Protein AF-A0A953UXL9-F1 (afdb_monomer)

Sequence (206 aa):
MYSIGRRWDGIHRKLLAAAGRKEIFYVYDTFPRIAEMHVHDHQQHRDLFANLAKRSRYFIVAPGKMDSPEETQGQVEIGFRYYEGAAAGTVMIGQPPSCDAFTETFPWPDVVIPIRPDGADVMDVLASLDSEPERVSAISRRNTSEALLRHDWVYRWKDVFQVAGLEPSRGMVAREQQLKNVAELAREAAGDGFGREQLAPTEPVF

Mean predicted aligned error: 6.57 Å

Foldseek 3Di:
DEEEDDAQPLQVVVVVVCVVVVVDDYYYDPDNHPVPDDDPDPVVVVVVLLVVLLPEQEYEDDWPCPVPCVVCVPDTHHDCSLLSNLQSLHQYEEDQTPDPVSCVQPVDPSSYHYDDSNSPCVVVSVVVVVVPVVVSLQSSLVSNLSSLQRVPCLVVVCVVCVVVVHDRDPVSVVSNVVSNVVSVVSVVVPPDDPDPPDPDDDDDDD

Nearest PDB structures (foldseek):
  7vfm-assembly2_C  TM=4.932E-01  e=1.595E-01  Staphylococcus aureus subsp. aureus USA300
  2l6j-assembly1_A  TM=2.613E-01  e=9.536E+00  Saccharomyces cerevisiae

pLDDT: mean 90.15, std 15.94, range [32.94, 98.56]

Structure (mmCIF, N/CA/C/O backbone):
data_AF-A0A953UXL9-F1
#
_entry.id   AF-A0A953UXL9-F1
#
loop_
_atom_site.group_PDB
_atom_site.id
_atom_site.type_symbol
_atom_site.label_atom_id
_atom_site.label_alt_id
_atom_site.label_comp_id
_atom_site.label_asym_id
_atom_site.label_entity_id
_atom_site.label_seq_id
_atom_site.pdbx_PDB_ins_code
_atom_site.Cartn_x
_atom_site.Cartn_y
_atom_site.Cartn_z
_atom_site.occupancy
_atom_site.B_iso_or_equiv
_atom_site.auth_seq_id
_atom_site.auth_comp_id
_atom_site.auth_asym_id
_atom_site.auth_atom_id
_atom_site.pdbx_PDB_model_num
ATOM 1 N N . MET A 1 1 ? -0.463 -4.361 -12.658 1.00 95.00 1 MET A N 1
ATOM 2 C CA . MET A 1 1 ? 0.306 -3.499 -11.737 1.00 95.00 1 MET A CA 1
ATOM 3 C C . MET A 1 1 ? -0.310 -2.117 -11.745 1.00 95.00 1 MET A C 1
ATOM 5 O O . MET A 1 1 ? -0.677 -1.662 -12.824 1.00 95.00 1 MET A O 1
ATOM 9 N N . TYR A 1 2 ? -0.406 -1.467 -10.587 1.00 97.94 2 TYR A N 1
ATOM 10 C CA . TYR A 1 2 ? -0.982 -0.130 -10.469 1.00 97.94 2 TYR A CA 1
ATOM 11 C C . TYR A 1 2 ? -0.033 0.837 -9.757 1.00 97.94 2 TYR A C 1
ATOM 13 O O . TYR A 1 2 ? 0.620 0.473 -8.784 1.00 97.94 2 TYR A O 1
ATOM 21 N N . SER A 1 3 ? 0.077 2.058 -10.273 1.00 96.19 3 SER A N 1
ATOM 22 C CA . SER A 1 3 ? 0.897 3.132 -9.714 1.00 96.19 3 SER A CA 1
ATOM 23 C C . SER A 1 3 ? 0.143 4.442 -9.844 1.00 96.19 3 SER A C 1
ATOM 25 O O . SER A 1 3 ? -0.134 4.866 -10.957 1.00 96.19 3 SER A O 1
ATOM 27 N N . ILE A 1 4 ? -0.145 5.112 -8.738 1.00 93.38 4 ILE A N 1
ATOM 28 C CA . ILE A 1 4 ? -0.888 6.373 -8.758 1.00 93.38 4 ILE A CA 1
ATOM 29 C C . ILE A 1 4 ? -0.207 7.430 -7.901 1.00 93.38 4 ILE A C 1
ATOM 31 O O . ILE A 1 4 ? 0.268 7.122 -6.810 1.00 93.38 4 ILE A O 1
ATOM 35 N N . GLY A 1 5 ? -0.161 8.668 -8.384 1.00 89.38 5 GLY A N 1
ATOM 36 C CA . GLY A 1 5 ? 0.401 9.827 -7.705 1.00 89.38 5 GLY A CA 1
ATOM 37 C C . GLY A 1 5 ? 1.922 9.895 -7.766 1.00 89.38 5 GLY A C 1
ATOM 38 O O . GLY A 1 5 ? 2.580 9.207 -8.544 1.00 89.38 5 GLY A O 1
ATOM 39 N N . ARG A 1 6 ? 2.492 10.721 -6.882 1.00 88.44 6 ARG A N 1
ATOM 40 C CA . ARG A 1 6 ? 3.934 11.002 -6.781 1.00 88.44 6 ARG A CA 1
ATOM 41 C C . ARG A 1 6 ? 4.787 9.725 -6.697 1.00 88.44 6 ARG A C 1
ATOM 43 O O . ARG A 1 6 ? 4.602 8.935 -5.778 1.00 88.44 6 ARG A O 1
ATOM 50 N N . ARG A 1 7 ? 5.715 9.506 -7.622 1.00 90.75 7 ARG A N 1
ATOM 51 C CA . ARG A 1 7 ? 6.446 8.234 -7.795 1.00 90.75 7 ARG A CA 1
ATOM 52 C C . ARG A 1 7 ? 7.893 8.495 -8.193 1.00 90.75 7 ARG A C 1
ATOM 54 O O . ARG A 1 7 ? 8.215 9.599 -8.607 1.00 90.75 7 ARG A O 1
ATOM 61 N N . TRP A 1 8 ? 8.747 7.477 -8.122 1.00 94.31 8 TRP A N 1
ATOM 62 C CA . TRP A 1 8 ? 10.083 7.574 -8.709 1.00 94.31 8 TRP A CA 1
ATOM 63 C C . TRP A 1 8 ? 10.036 7.391 -10.226 1.00 94.31 8 TRP A C 1
ATOM 65 O O . TRP A 1 8 ? 9.569 6.366 -10.732 1.00 94.31 8 TRP A O 1
ATOM 75 N N . ASP A 1 9 ? 10.590 8.356 -10.956 1.00 94.31 9 ASP A N 1
ATOM 76 C CA . ASP A 1 9 ? 10.635 8.322 -12.421 1.00 94.31 9 ASP A CA 1
ATOM 77 C C . ASP A 1 9 ? 11.510 7.200 -12.985 1.00 94.31 9 ASP A C 1
ATOM 79 O O . ASP A 1 9 ? 11.275 6.745 -14.107 1.00 94.31 9 ASP A O 1
ATOM 83 N N . GLY A 1 10 ? 12.529 6.757 -12.241 1.00 95.81 10 GLY A N 1
ATOM 84 C CA . GLY A 1 10 ? 13.360 5.612 -12.625 1.00 95.81 10 GLY A CA 1
ATOM 85 C C . GLY A 1 10 ? 12.522 4.339 -12.738 1.00 95.81 10 GLY A C 1
ATOM 86 O O . GLY A 1 10 ? 12.437 3.737 -13.810 1.00 95.81 10 GLY A O 1
ATOM 87 N N . ILE A 1 11 ? 11.795 4.018 -11.664 1.00 97.44 11 ILE A N 1
ATOM 88 C CA . ILE A 1 11 ? 10.841 2.901 -11.609 1.00 97.44 11 ILE A CA 1
ATOM 89 C C . ILE A 1 11 ? 9.782 3.041 -12.712 1.00 97.44 11 ILE A C 1
ATOM 91 O O . ILE A 1 11 ? 9.583 2.118 -13.501 1.00 97.44 11 ILE A O 1
ATOM 95 N N . HIS A 1 12 ? 9.137 4.207 -12.821 1.00 97.12 12 HIS A N 1
ATOM 96 C CA . HIS A 1 12 ? 8.064 4.427 -13.793 1.00 97.12 12 HIS A CA 1
ATOM 97 C C . HIS A 1 12 ? 8.506 4.160 -15.241 1.00 97.12 12 HIS A C 1
ATOM 99 O O . HIS A 1 12 ? 7.819 3.450 -15.977 1.00 97.12 12 HIS A O 1
ATOM 105 N N . ARG A 1 13 ? 9.679 4.665 -15.649 1.00 97.81 13 ARG A N 1
ATOM 106 C CA . ARG A 1 13 ? 10.205 4.472 -17.011 1.00 97.81 13 ARG A CA 1
ATOM 107 C C . ARG A 1 13 ? 10.488 3.006 -17.334 1.00 97.81 13 ARG A C 1
ATOM 109 O O . ARG A 1 13 ? 10.234 2.571 -18.456 1.00 97.81 13 ARG A O 1
ATOM 116 N N . LYS A 1 14 ? 10.982 2.233 -16.365 1.00 98.12 14 LYS A N 1
ATOM 117 C CA . LYS A 1 14 ? 11.222 0.791 -16.538 1.00 98.12 14 LYS A CA 1
ATOM 118 C C . LYS A 1 14 ? 9.914 0.026 -16.730 1.00 98.12 14 LYS A C 1
ATOM 120 O O . LYS A 1 14 ? 9.820 -0.784 -17.651 1.00 98.12 14 LYS A O 1
ATOM 125 N N . LEU A 1 15 ? 8.896 0.353 -15.934 1.00 98.12 15 LEU A N 1
ATOM 126 C CA . LEU A 1 15 ? 7.561 -0.238 -16.044 1.00 98.12 15 LEU A CA 1
ATOM 127 C C . LEU A 1 15 ? 6.866 0.132 -17.362 1.00 98.12 15 LEU A C 1
ATOM 129 O O . LEU A 1 15 ? 6.279 -0.737 -18.001 1.00 98.12 15 LEU A O 1
ATOM 133 N N . LEU A 1 16 ? 6.990 1.382 -17.823 1.00 98.31 16 LEU A N 1
ATOM 134 C CA . LEU A 1 16 ? 6.508 1.792 -19.147 1.00 98.31 16 LEU A CA 1
ATOM 135 C C . LEU A 1 16 ? 7.176 0.994 -20.270 1.00 98.31 16 LEU A C 1
ATOM 137 O O . LEU A 1 16 ? 6.494 0.519 -21.175 1.00 98.31 16 LEU A O 1
ATOM 141 N N . ALA A 1 17 ? 8.498 0.821 -20.209 1.00 98.31 17 ALA A N 1
ATOM 142 C CA . ALA A 1 17 ? 9.225 0.059 -21.217 1.00 98.31 17 ALA A CA 1
ATOM 143 C C . ALA A 1 17 ? 8.786 -1.417 -21.241 1.00 98.31 17 ALA A C 1
ATOM 145 O O . ALA A 1 17 ? 8.580 -1.971 -22.320 1.00 98.31 17 ALA A O 1
ATOM 146 N N . ALA A 1 18 ? 8.599 -2.040 -20.072 1.00 98.19 18 ALA A N 1
ATOM 147 C CA . ALA A 1 18 ? 8.086 -3.408 -19.957 1.00 98.19 18 ALA A CA 1
ATOM 148 C C . ALA A 1 18 ? 6.646 -3.542 -20.481 1.00 98.19 18 ALA A C 1
ATOM 150 O O . ALA A 1 18 ? 6.333 -4.478 -21.218 1.00 98.19 18 ALA A O 1
ATOM 151 N N . ALA A 1 19 ? 5.779 -2.569 -20.186 1.00 98.19 19 ALA A N 1
ATOM 152 C CA . ALA A 1 19 ? 4.423 -2.522 -20.730 1.00 98.19 19 ALA A CA 1
ATOM 153 C C . ALA A 1 19 ? 4.419 -2.352 -22.260 1.00 98.19 19 ALA A C 1
ATOM 155 O O . ALA A 1 19 ? 3.662 -3.028 -22.953 1.00 98.19 19 ALA A O 1
ATOM 156 N N . GLY A 1 20 ? 5.316 -1.522 -22.808 1.00 98.00 20 GLY A N 1
ATOM 157 C CA . GLY A 1 20 ? 5.505 -1.362 -24.255 1.00 98.00 20 GLY A CA 1
ATOM 158 C C . GLY A 1 20 ? 5.972 -2.645 -24.952 1.00 98.00 20 GLY A C 1
ATOM 159 O O . GLY A 1 20 ? 5.574 -2.912 -26.085 1.00 98.00 20 GLY A O 1
ATOM 160 N N . ARG A 1 21 ? 6.746 -3.483 -24.251 1.00 98.06 21 ARG A N 1
ATOM 161 C CA . ARG A 1 21 ? 7.124 -4.839 -24.688 1.00 98.06 21 ARG A CA 1
ATOM 162 C C . ARG A 1 21 ? 6.056 -5.904 -24.406 1.00 98.06 21 ARG A C 1
ATOM 164 O O . ARG A 1 21 ? 6.258 -7.059 -24.760 1.00 98.06 21 ARG A O 1
ATOM 171 N N . LYS A 1 22 ? 4.911 -5.522 -23.826 1.00 96.88 22 LYS A N 1
ATOM 172 C CA . LYS A 1 22 ? 3.792 -6.405 -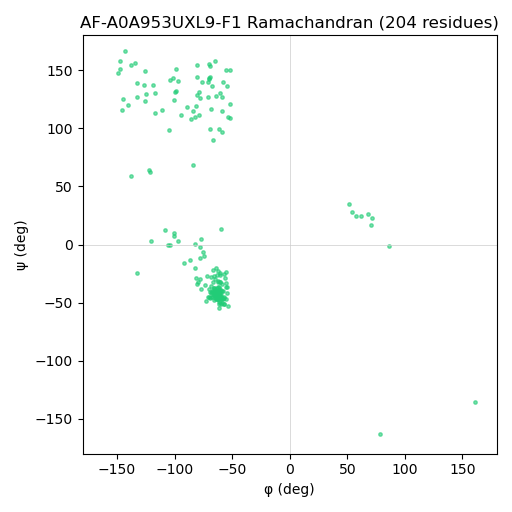23.443 1.00 96.88 22 LYS A CA 1
ATOM 173 C C . LYS A 1 22 ? 4.152 -7.469 -22.395 1.00 96.88 22 LYS A C 1
ATOM 175 O O . LYS A 1 22 ? 3.477 -8.487 -22.302 1.00 96.88 22 LYS A O 1
ATOM 180 N N . GLU A 1 23 ? 5.182 -7.223 -21.590 1.00 96.50 23 GLU A N 1
ATOM 181 C CA . GLU A 1 23 ? 5.600 -8.120 -20.499 1.00 96.50 23 GLU A CA 1
ATOM 182 C C . GLU A 1 23 ? 4.690 -7.978 -19.274 1.00 96.50 23 GLU A C 1
ATOM 184 O O . GLU A 1 23 ? 4.485 -8.929 -18.525 1.00 96.50 23 GLU A O 1
ATOM 189 N N . ILE A 1 24 ? 4.123 -6.784 -19.075 1.00 97.06 24 ILE A N 1
ATOM 190 C CA . ILE A 1 24 ? 3.234 -6.470 -17.957 1.00 97.06 24 ILE A CA 1
ATOM 191 C C . ILE A 1 24 ? 2.043 -5.629 -18.413 1.00 97.06 24 ILE A C 1
ATOM 193 O O . ILE A 1 24 ? 2.130 -4.845 -19.358 1.00 97.06 24 ILE A O 1
ATOM 197 N N . PHE A 1 25 ? 0.944 -5.723 -17.666 1.00 97.25 25 PHE A N 1
ATOM 198 C CA . PHE A 1 25 ? -0.142 -4.750 -17.727 1.00 97.25 25 PHE A CA 1
ATOM 199 C C . PHE A 1 25 ? 0.052 -3.693 -16.633 1.00 97.25 25 PHE A C 1
ATOM 201 O O . PHE A 1 25 ? -0.044 -3.995 -15.433 1.00 97.25 25 PHE A O 1
ATOM 208 N N . TYR A 1 26 ? 0.354 -2.462 -17.047 1.00 97.88 26 TYR A N 1
ATOM 209 C CA . TYR A 1 26 ? 0.695 -1.354 -16.159 1.00 97.88 26 TYR A CA 1
ATOM 210 C C . TYR A 1 26 ? -0.333 -0.227 -16.264 1.00 97.88 26 TYR A C 1
ATOM 212 O O . TYR A 1 26 ? -0.444 0.432 -17.294 1.00 97.88 26 TYR A O 1
ATOM 220 N N . VAL A 1 27 ? -1.075 -0.012 -15.179 1.00 97.62 27 VAL A N 1
ATOM 221 C CA . VAL A 1 27 ? -2.023 1.095 -15.035 1.00 97.62 27 VAL A CA 1
ATOM 222 C C . VAL A 1 27 ? -1.351 2.189 -14.218 1.00 97.62 27 VAL A C 1
ATOM 224 O O . VAL A 1 27 ? -0.781 1.917 -13.157 1.00 97.62 27 VAL A O 1
ATOM 227 N N . TYR A 1 28 ? -1.421 3.424 -14.700 1.00 96.06 28 TYR A N 1
ATOM 228 C CA . TYR A 1 28 ? -0.856 4.571 -14.008 1.00 96.06 28 TYR A CA 1
ATOM 229 C C . TYR A 1 28 ? -1.665 5.838 -14.246 1.00 96.06 28 TYR A C 1
ATOM 231 O O . TYR A 1 28 ? -2.402 5.942 -15.225 1.00 96.06 28 TYR A O 1
ATOM 239 N N . ASP A 1 29 ? -1.532 6.801 -13.341 1.00 91.62 29 ASP A N 1
ATOM 240 C CA . ASP A 1 29 ? -2.089 8.131 -13.537 1.00 91.62 29 ASP A CA 1
ATOM 241 C C . ASP A 1 29 ? -1.192 8.989 -14.441 1.00 91.62 29 ASP A C 1
ATOM 243 O O . ASP A 1 29 ? 0.044 8.924 -14.400 1.00 91.62 29 ASP A O 1
ATOM 247 N N . THR A 1 30 ? -1.839 9.813 -15.260 1.00 90.00 30 THR A N 1
ATOM 248 C CA . THR A 1 30 ? -1.207 10.704 -16.243 1.00 90.00 30 THR A CA 1
ATOM 249 C C . THR A 1 30 ? -1.281 12.173 -15.831 1.00 90.00 30 THR A C 1
ATOM 251 O O . THR A 1 30 ? -1.043 13.053 -16.654 1.00 90.00 30 THR A O 1
ATOM 254 N N . PHE A 1 31 ? -1.649 12.453 -14.580 1.00 83.31 31 PHE A N 1
ATOM 255 C CA . PHE A 1 31 ? -1.841 13.812 -14.088 1.00 83.31 31 PHE A CA 1
ATOM 256 C C . PHE A 1 31 ? -0.595 14.256 -13.317 1.00 83.31 31 PHE A C 1
ATOM 258 O O . PHE A 1 31 ? -0.116 13.515 -12.461 1.00 83.31 31 PHE A O 1
ATOM 265 N N . PRO A 1 32 ? -0.057 15.458 -13.581 1.00 68.88 32 PRO A N 1
ATOM 266 C CA . PRO A 1 32 ? 1.167 15.918 -12.930 1.00 68.88 32 PRO A CA 1
ATOM 267 C C . PRO A 1 32 ? 0.966 16.189 -11.432 1.00 68.88 32 PRO A C 1
ATOM 269 O O . PRO A 1 32 ? 1.911 16.083 -10.652 1.00 68.88 32 PRO A O 1
ATOM 272 N N . ARG A 1 33 ? -0.259 16.542 -11.015 1.00 70.56 33 ARG A N 1
ATOM 273 C CA . ARG A 1 33 ? -0.617 16.844 -9.624 1.00 70.56 33 ARG A CA 1
ATOM 274 C C . ARG A 1 33 ? -2.039 16.384 -9.328 1.00 70.56 33 ARG A C 1
ATOM 276 O O . ARG A 1 33 ? -2.995 16.943 -9.852 1.00 70.56 33 ARG A O 1
ATOM 283 N N . ILE A 1 34 ? -2.183 15.410 -8.427 1.00 71.12 34 ILE A N 1
ATOM 284 C CA . ILE A 1 34 ? -3.503 14.924 -7.981 1.00 71.12 34 ILE A CA 1
ATOM 285 C C . ILE A 1 34 ? -4.338 16.054 -7.355 1.00 71.12 34 ILE A C 1
ATOM 287 O O . ILE A 1 34 ? -5.549 16.084 -7.531 1.00 71.12 34 ILE A O 1
ATOM 291 N N . ALA A 1 35 ? -3.701 17.009 -6.667 1.00 68.31 35 ALA A N 1
ATOM 292 C CA . ALA A 1 35 ? -4.392 18.120 -6.004 1.00 68.31 35 ALA A CA 1
ATOM 293 C C . ALA A 1 35 ? -5.133 19.066 -6.969 1.00 68.31 35 ALA A C 1
ATOM 295 O O . ALA A 1 35 ? -6.032 19.783 -6.545 1.00 68.31 35 ALA A O 1
ATOM 296 N N . GLU A 1 36 ? -4.770 19.064 -8.253 1.00 73.62 36 GLU A N 1
ATOM 297 C CA . GLU A 1 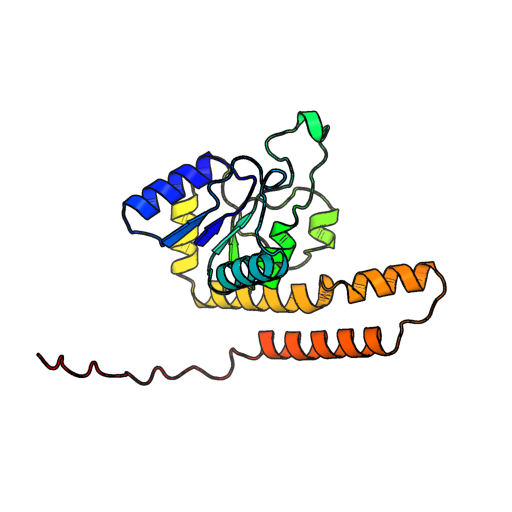36 ? -5.372 19.913 -9.289 1.00 73.62 36 GLU A CA 1
ATOM 298 C C . GLU A 1 36 ? -6.401 19.132 -10.134 1.00 73.62 36 GLU A C 1
ATOM 300 O O . GLU A 1 36 ? -6.914 19.626 -11.138 1.00 73.62 36 GLU A O 1
ATOM 305 N N . ME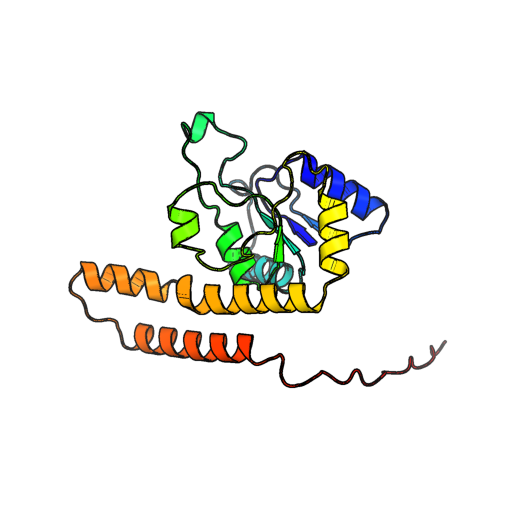T A 1 37 ? -6.713 17.892 -9.740 1.00 78.31 37 MET A N 1
ATOM 306 C CA . MET A 1 37 ? -7.641 17.031 -10.458 1.00 78.31 37 MET A CA 1
ATOM 307 C C . MET A 1 37 ? -9.091 17.363 -10.101 1.00 78.31 37 MET A C 1
ATOM 309 O O . MET A 1 37 ? -9.534 17.183 -8.967 1.00 78.31 37 MET A O 1
ATOM 313 N N . HIS A 1 38 ? -9.863 17.763 -11.107 1.00 84.44 38 HIS A N 1
ATOM 314 C CA . HIS A 1 38 ? -11.314 17.842 -10.999 1.00 84.44 38 HIS A CA 1
ATOM 315 C C . HIS A 1 38 ? -11.934 16.507 -11.411 1.00 84.44 38 HIS A C 1
ATOM 317 O O . HIS A 1 38 ? -11.784 16.062 -12.548 1.00 84.44 38 HIS A O 1
ATOM 323 N N . VAL A 1 39 ? -12.636 15.865 -10.478 1.00 89.44 39 VAL A N 1
ATOM 324 C CA . VAL A 1 39 ? -13.423 14.655 -10.742 1.00 89.44 39 VAL A CA 1
ATOM 325 C C . VAL A 1 39 ? -14.898 15.024 -10.864 1.00 89.44 39 VAL A C 1
ATOM 327 O O . VAL A 1 39 ? -15.376 15.898 -10.146 1.00 89.44 39 VAL A O 1
ATOM 330 N N . HIS A 1 40 ? -15.623 14.361 -11.767 1.00 92.06 40 HIS A N 1
ATOM 331 C CA . HIS A 1 40 ? -17.060 14.602 -11.946 1.00 92.06 40 HIS A CA 1
ATOM 332 C C . HIS A 1 40 ? -17.863 14.256 -10.690 1.00 92.06 40 HIS A C 1
ATOM 334 O O . HIS A 1 40 ? -18.749 15.004 -10.291 1.00 92.06 40 HIS A O 1
ATOM 340 N N . ASP A 1 41 ? -17.530 13.123 -10.072 1.00 95.31 41 ASP A N 1
ATOM 341 C CA . ASP A 1 41 ? -18.167 12.619 -8.865 1.00 95.31 41 ASP A CA 1
ATOM 342 C C . ASP A 1 41 ? -17.111 11.920 -7.998 1.00 95.31 41 ASP A C 1
ATOM 344 O O . ASP A 1 41 ? -16.388 11.024 -8.447 1.00 95.31 41 ASP A O 1
ATOM 348 N N . HIS A 1 42 ? -16.996 12.352 -6.742 1.00 93.44 42 HIS A N 1
ATOM 349 C CA . HIS A 1 42 ? -15.970 11.849 -5.833 1.00 93.44 42 HIS A CA 1
ATOM 350 C C . HIS A 1 42 ? -16.235 10.408 -5.367 1.00 93.44 42 HIS A C 1
ATOM 352 O O . HIS A 1 42 ? -15.295 9.692 -5.023 1.00 93.44 42 HIS A O 1
ATOM 358 N N . GLN A 1 43 ? -17.492 9.962 -5.333 1.00 96.00 43 GLN A N 1
ATOM 359 C CA . GLN A 1 43 ? -17.845 8.597 -4.952 1.00 96.00 43 GLN A CA 1
ATOM 360 C C . GLN A 1 43 ? -17.454 7.636 -6.069 1.00 96.00 43 GLN A C 1
ATOM 362 O O . GLN A 1 43 ? -16.712 6.690 -5.814 1.00 96.00 43 GLN A O 1
ATOM 367 N N . GLN A 1 44 ? -17.826 7.961 -7.310 1.00 96.88 44 GLN A N 1
ATOM 368 C CA . GLN A 1 44 ? -17.447 7.172 -8.485 1.00 96.88 44 GLN A CA 1
ATOM 369 C C . GLN A 1 44 ? -15.928 7.097 -8.653 1.00 96.88 44 GLN A C 1
ATOM 371 O O . GLN A 1 44 ? -15.389 6.043 -8.988 1.00 96.88 44 GLN A O 1
ATOM 376 N N . HIS A 1 45 ? -15.213 8.192 -8.376 1.00 93.56 45 HIS A N 1
ATOM 377 C CA . HIS A 1 45 ? -13.752 8.185 -8.401 1.00 93.56 45 HIS A CA 1
ATOM 378 C C . HIS A 1 45 ? -13.155 7.225 -7.360 1.00 93.56 45 HIS A C 1
ATOM 380 O O . HIS A 1 45 ? -12.262 6.442 -7.689 1.00 93.56 45 HIS A O 1
ATOM 386 N N . ARG A 1 46 ? -13.671 7.235 -6.122 1.00 93.75 46 ARG A N 1
ATOM 387 C CA . ARG A 1 46 ? -13.242 6.285 -5.080 1.00 93.75 46 ARG A CA 1
ATOM 388 C C . ARG A 1 46 ? -13.539 4.841 -5.473 1.00 93.75 46 ARG A C 1
ATOM 390 O O . ARG A 1 46 ? -12.688 3.979 -5.266 1.00 93.75 46 ARG A O 1
ATOM 397 N N . ASP A 1 47 ? -14.697 4.581 -6.074 1.00 96.75 47 ASP A N 1
ATOM 398 C CA . ASP A 1 47 ? -15.065 3.242 -6.537 1.00 96.75 47 ASP A CA 1
ATOM 399 C C . ASP A 1 47 ? -14.154 2.769 -7.672 1.00 96.75 47 ASP A C 1
ATOM 401 O O . ASP A 1 47 ? -13.686 1.629 -7.654 1.00 96.75 47 ASP A O 1
ATOM 405 N N . LEU A 1 48 ? -13.845 3.637 -8.639 1.00 95.38 48 LEU A N 1
ATOM 406 C CA . LEU A 1 48 ? -12.888 3.348 -9.707 1.00 95.38 48 LEU A CA 1
ATOM 407 C C . LEU A 1 48 ? -11.510 3.005 -9.133 1.00 95.38 48 LEU A C 1
ATOM 409 O O . LEU A 1 48 ? -10.944 1.963 -9.470 1.00 95.38 48 LEU A O 1
ATOM 413 N N . PHE A 1 49 ? -10.994 3.850 -8.239 1.00 95.06 49 PHE A N 1
ATOM 414 C CA . PHE A 1 49 ? -9.710 3.632 -7.583 1.00 95.06 49 PHE A CA 1
ATOM 415 C C . PHE A 1 49 ? -9.684 2.289 -6.846 1.00 95.06 49 PHE A C 1
ATOM 417 O O . PHE A 1 49 ? -8.799 1.463 -7.079 1.00 95.06 49 PHE A O 1
ATOM 424 N N . ALA A 1 50 ? -10.688 2.029 -6.003 1.00 96.75 50 ALA A N 1
ATOM 425 C CA . ALA A 1 50 ? -10.782 0.790 -5.240 1.00 96.75 50 ALA A CA 1
ATOM 426 C C . ALA A 1 50 ? -10.880 -0.434 -6.162 1.00 96.75 50 ALA A C 1
ATOM 428 O O . ALA A 1 50 ? -10.267 -1.466 -5.889 1.00 96.75 50 ALA A O 1
ATOM 429 N N . ASN A 1 51 ? -11.617 -0.328 -7.270 1.00 97.31 51 ASN A N 1
ATOM 430 C CA . ASN A 1 51 ? -11.759 -1.407 -8.241 1.00 97.31 51 ASN A CA 1
ATOM 431 C C . ASN A 1 51 ? -10.454 -1.731 -8.972 1.00 97.31 51 ASN A C 1
ATOM 433 O O . ASN A 1 51 ? -10.185 -2.915 -9.193 1.00 97.31 51 ASN A O 1
ATOM 437 N N . LEU A 1 52 ? -9.661 -0.716 -9.330 1.00 97.25 52 LEU A N 1
ATOM 438 C CA . LEU A 1 52 ? -8.342 -0.890 -9.943 1.00 97.25 52 LEU A CA 1
ATOM 439 C C . LEU A 1 52 ? -7.338 -1.474 -8.948 1.00 97.25 52 LEU A C 1
ATOM 441 O O . LEU A 1 52 ? -6.638 -2.435 -9.276 1.00 97.25 52 LEU A O 1
ATOM 445 N N . ALA A 1 53 ? -7.300 -0.943 -7.723 1.00 97.38 53 ALA A N 1
ATOM 446 C CA . ALA A 1 53 ? -6.399 -1.411 -6.677 1.00 97.38 53 ALA A CA 1
ATOM 447 C C . ALA A 1 53 ? -6.670 -2.882 -6.317 1.00 97.38 53 ALA A C 1
ATOM 449 O O . ALA A 1 53 ? -5.760 -3.701 -6.405 1.00 97.38 53 ALA A O 1
ATOM 450 N N . LYS A 1 54 ? -7.928 -3.257 -6.037 1.00 96.81 54 LYS A N 1
ATOM 451 C CA . LYS A 1 54 ? -8.318 -4.642 -5.686 1.00 96.81 54 LYS A CA 1
ATOM 452 C C . LYS A 1 54 ? -8.062 -5.667 -6.796 1.00 96.81 54 LYS A C 1
ATOM 454 O O . LYS A 1 54 ? -7.976 -6.858 -6.524 1.00 96.81 54 LYS A O 1
ATOM 459 N N . ARG A 1 55 ? -7.978 -5.228 -8.056 1.00 96.75 55 ARG A N 1
ATOM 460 C CA . ARG A 1 55 ? -7.682 -6.090 -9.219 1.00 96.75 55 ARG A CA 1
ATOM 461 C C . ARG A 1 55 ? -6.209 -6.067 -9.616 1.00 96.75 55 ARG A C 1
ATOM 463 O O . ARG A 1 55 ? -5.822 -6.693 -10.601 1.00 96.75 55 ARG A O 1
ATOM 470 N N . SER A 1 56 ? -5.378 -5.355 -8.863 1.00 97.56 56 SER A N 1
ATOM 471 C CA . SER A 1 56 ? -3.948 -5.260 -9.112 1.00 97.56 56 SER A CA 1
ATOM 472 C C . SER A 1 56 ? -3.186 -6.188 -8.181 1.00 97.56 56 SER A C 1
ATOM 474 O O . SER A 1 56 ? -3.277 -6.072 -6.970 1.00 97.56 56 SER A O 1
ATOM 476 N N . ARG A 1 57 ? -2.367 -7.081 -8.747 1.00 97.81 57 ARG A N 1
ATOM 477 C CA . ARG A 1 57 ? -1.457 -7.927 -7.954 1.00 97.81 57 ARG A CA 1
ATOM 478 C C . ARG A 1 57 ? -0.409 -7.093 -7.208 1.00 97.81 57 ARG A C 1
ATOM 480 O O . ARG A 1 57 ? -0.148 -7.326 -6.034 1.00 97.81 57 ARG A O 1
ATOM 487 N N . TYR A 1 58 ? 0.159 -6.116 -7.912 1.00 98.50 58 TYR A N 1
ATOM 488 C CA . TYR A 1 58 ? 1.235 -5.252 -7.432 1.00 98.50 58 TYR A CA 1
ATOM 489 C C . TYR A 1 58 ? 0.801 -3.790 -7.418 1.00 98.50 58 TYR A C 1
ATOM 491 O O . TYR A 1 58 ? 0.213 -3.323 -8.405 1.00 98.50 58 TYR A O 1
ATOM 499 N N . PHE A 1 59 ? 1.146 -3.079 -6.344 1.00 98.38 59 PHE A N 1
ATOM 500 C CA . PHE A 1 59 ? 0.868 -1.654 -6.157 1.00 98.38 59 PHE A CA 1
ATOM 501 C C . PHE A 1 59 ? 2.162 -0.900 -5.841 1.00 98.38 59 PHE A C 1
ATOM 503 O O . PHE A 1 59 ? 2.873 -1.246 -4.899 1.00 98.38 59 PHE A O 1
ATOM 510 N N . ILE A 1 60 ? 2.488 0.118 -6.637 1.00 97.81 60 ILE A N 1
ATOM 511 C CA . ILE A 1 60 ? 3.723 0.885 -6.462 1.00 97.81 60 ILE A CA 1
ATOM 512 C C . ILE A 1 60 ? 3.552 1.915 -5.348 1.00 97.81 60 ILE A C 1
ATOM 514 O O . ILE A 1 60 ? 2.620 2.722 -5.373 1.00 97.81 60 ILE A O 1
ATOM 518 N N . VAL A 1 61 ? 4.486 1.915 -4.398 1.00 97.19 61 VAL A N 1
ATOM 519 C CA . VAL A 1 61 ? 4.509 2.845 -3.264 1.00 97.19 61 VAL A CA 1
ATOM 520 C C . VAL A 1 61 ? 5.838 3.592 -3.171 1.00 97.19 61 VAL A C 1
ATOM 522 O O . VAL A 1 61 ? 6.894 3.096 -3.554 1.00 97.19 61 VAL A O 1
ATOM 525 N N . ALA A 1 62 ? 5.788 4.815 -2.658 1.00 94.94 62 ALA A N 1
ATOM 526 C CA . ALA A 1 62 ? 6.961 5.625 -2.352 1.00 94.94 62 ALA A CA 1
ATOM 527 C C . ALA A 1 62 ? 6.634 6.541 -1.161 1.00 94.94 62 ALA A C 1
ATOM 529 O O . ALA A 1 62 ? 5.463 6.956 -1.054 1.00 94.94 62 ALA A O 1
ATOM 530 N N . PRO A 1 63 ? 7.622 6.863 -0.297 1.00 93.12 63 PRO A N 1
ATOM 531 C CA . PRO A 1 63 ? 7.411 7.738 0.845 1.00 93.12 63 PRO A CA 1
ATOM 532 C C . PRO A 1 63 ? 6.824 9.079 0.409 1.00 93.12 63 PRO A C 1
ATOM 534 O O . PRO A 1 63 ? 7.032 9.541 -0.718 1.00 93.12 63 PRO A O 1
ATOM 537 N N . GLY A 1 64 ? 6.041 9.699 1.285 1.00 86.94 64 GLY A N 1
ATOM 538 C CA . GLY A 1 64 ? 5.459 11.004 1.006 1.00 86.94 64 GLY A CA 1
ATOM 539 C C . GLY A 1 64 ? 6.561 12.034 0.771 1.00 86.94 64 GLY A C 1
ATOM 540 O O . GLY A 1 64 ? 7.494 12.121 1.561 1.00 86.94 64 GLY A O 1
ATOM 541 N N . LYS A 1 65 ? 6.449 12.801 -0.322 1.00 85.38 65 LYS A N 1
ATOM 542 C CA . LYS A 1 65 ? 7.386 13.889 -0.669 1.00 85.38 65 LYS A CA 1
ATOM 543 C C . LYS A 1 65 ? 8.869 13.466 -0.713 1.00 85.38 65 LYS A C 1
ATOM 545 O O . LYS A 1 65 ? 9.754 14.286 -0.504 1.00 85.38 65 LYS A O 1
ATOM 550 N N . MET A 1 66 ? 9.144 12.199 -1.020 1.00 87.81 66 MET A N 1
ATOM 551 C CA . MET A 1 66 ? 10.497 11.644 -1.161 1.00 87.81 66 MET A CA 1
ATOM 552 C C . MET A 1 66 ? 11.387 12.380 -2.181 1.00 87.81 66 MET A C 1
ATOM 554 O O . MET A 1 66 ? 12.608 12.305 -2.100 1.00 87.81 66 MET A O 1
ATOM 558 N N . ASP A 1 67 ? 10.772 13.070 -3.140 1.00 85.00 67 ASP A N 1
ATOM 559 C CA . ASP A 1 67 ? 11.390 13.867 -4.201 1.00 85.00 67 ASP A CA 1
ATOM 560 C C . ASP A 1 67 ? 11.381 15.379 -3.899 1.00 85.00 67 ASP A C 1
ATOM 562 O O . ASP A 1 67 ? 11.655 16.184 -4.784 1.00 85.00 67 ASP A O 1
ATOM 566 N N . SER A 1 68 ? 11.018 15.786 -2.678 1.00 85.88 68 SER A N 1
ATOM 567 C CA . SER A 1 68 ? 10.932 17.193 -2.254 1.00 85.88 68 SER A CA 1
ATOM 568 C C . SER A 1 68 ? 11.513 17.391 -0.841 1.00 85.88 68 SER A C 1
ATOM 570 O O . SER A 1 68 ? 10.790 17.819 0.065 1.00 85.88 68 SER A O 1
ATOM 572 N N . PRO A 1 69 ? 12.801 17.055 -0.608 1.00 84.56 69 PRO A N 1
ATOM 573 C CA . PRO A 1 69 ? 13.427 17.131 0.718 1.00 84.56 69 PRO A CA 1
ATOM 574 C C . PRO A 1 69 ? 13.430 18.547 1.318 1.00 84.56 69 PRO A C 1
ATOM 576 O O . PRO A 1 69 ? 13.448 18.706 2.539 1.00 84.56 69 PRO A O 1
ATOM 579 N N . GLU A 1 70 ? 13.360 19.582 0.482 1.00 88.44 70 GLU A N 1
ATOM 580 C CA . GLU A 1 70 ? 13.266 20.985 0.889 1.00 88.44 70 GLU A CA 1
ATOM 581 C C . GLU A 1 70 ? 11.934 21.287 1.591 1.00 88.44 70 GLU A C 1
ATOM 583 O O . GLU A 1 70 ? 11.886 22.120 2.494 1.00 88.44 70 GLU A O 1
ATOM 588 N N . GLU A 1 71 ? 10.857 20.593 1.207 1.00 85.69 71 GLU A N 1
ATOM 589 C CA . GLU A 1 71 ? 9.541 20.735 1.837 1.00 85.69 71 GLU A CA 1
ATOM 590 C C . GLU A 1 71 ? 9.418 19.932 3.132 1.00 85.69 71 GLU A C 1
ATOM 592 O O . GLU A 1 71 ? 8.624 20.298 3.997 1.00 85.69 71 GLU A O 1
ATOM 597 N N . THR A 1 72 ? 10.143 18.816 3.253 1.00 85.31 72 THR A N 1
ATOM 598 C CA . THR A 1 72 ? 10.045 17.937 4.426 1.00 85.31 72 THR A CA 1
ATOM 599 C C . THR A 1 72 ? 11.056 18.274 5.509 1.00 85.31 72 THR A C 1
ATOM 601 O O . THR A 1 72 ? 10.917 17.798 6.631 1.00 85.31 72 THR A O 1
ATOM 604 N N . GLN A 1 73 ? 12.090 19.062 5.195 1.00 86.00 73 GLN A N 1
ATOM 605 C CA . GLN A 1 73 ? 13.195 19.359 6.113 1.00 86.00 73 GLN A CA 1
ATOM 606 C C . GLN A 1 73 ? 13.812 18.083 6.721 1.00 86.00 73 GLN A C 1
ATOM 608 O O . GLN A 1 73 ? 14.222 18.059 7.879 1.00 86.00 73 GLN A O 1
ATOM 613 N N . GLY A 1 74 ? 13.855 17.001 5.935 1.00 82.06 74 GLY A N 1
ATOM 614 C CA . GLY A 1 74 ? 14.364 15.695 6.363 1.00 82.06 74 GLY A CA 1
ATOM 615 C C . GLY A 1 74 ? 13.342 14.791 7.061 1.00 82.06 74 GLY A C 1
ATOM 616 O O . GLY A 1 74 ? 13.681 13.655 7.386 1.00 82.06 74 GLY A O 1
ATOM 617 N N . GLN A 1 75 ? 12.097 15.238 7.257 1.00 85.94 75 GLN A N 1
ATOM 618 C CA . GLN A 1 75 ? 11.017 14.372 7.731 1.00 85.94 75 GLN A CA 1
ATOM 619 C C . GLN A 1 75 ? 10.613 13.360 6.652 1.00 85.94 75 GLN A C 1
ATOM 621 O O . GLN A 1 75 ? 10.594 13.659 5.454 1.00 85.94 75 GLN A O 1
ATOM 626 N N . VAL A 1 76 ? 10.294 12.141 7.086 1.00 88.00 76 VAL A N 1
ATOM 627 C CA . VAL A 1 76 ? 9.836 11.059 6.212 1.00 88.00 76 VAL A CA 1
ATOM 628 C C . VAL A 1 76 ? 8.371 10.782 6.505 1.00 88.00 76 VAL A C 1
ATOM 630 O O . VAL A 1 76 ? 8.018 10.315 7.586 1.00 88.00 76 VAL A O 1
ATOM 633 N N . GLU A 1 77 ? 7.530 11.032 5.507 1.00 87.25 77 GLU A N 1
ATOM 634 C CA . GLU A 1 77 ? 6.082 10.922 5.634 1.00 87.25 77 GLU A CA 1
ATOM 635 C C . GLU A 1 77 ? 5.550 9.583 5.117 1.00 87.25 77 GLU A C 1
ATOM 637 O O . GLU A 1 77 ? 5.956 9.078 4.061 1.00 87.25 77 GLU A O 1
ATOM 642 N N . ILE A 1 78 ? 4.564 9.030 5.823 1.00 93.19 78 ILE A N 1
ATOM 643 C CA . ILE A 1 78 ? 3.838 7.838 5.381 1.00 93.19 78 ILE A CA 1
ATOM 644 C C . ILE A 1 78 ? 2.704 8.284 4.454 1.00 93.19 78 ILE A C 1
ATOM 646 O O . ILE A 1 78 ? 1.706 8.853 4.887 1.00 93.19 78 ILE A O 1
ATOM 650 N N . GLY A 1 79 ? 2.841 8.015 3.156 1.00 90.75 79 GLY A N 1
ATOM 651 C CA . GLY A 1 79 ? 1.802 8.345 2.179 1.00 90.75 79 GLY A CA 1
ATOM 652 C C . GLY A 1 79 ? 0.532 7.494 2.327 1.00 90.75 79 GLY A C 1
ATOM 653 O O . GLY A 1 79 ? 0.584 6.331 2.723 1.00 90.75 79 GLY A O 1
ATOM 654 N N . PHE A 1 80 ? -0.619 8.025 1.904 1.00 92.25 80 PHE A N 1
ATOM 655 C CA . PHE A 1 80 ? -1.903 7.301 1.950 1.00 92.25 80 PHE A CA 1
ATOM 656 C C . PHE A 1 80 ? -1.882 5.959 1.200 1.00 92.25 80 PHE A C 1
ATOM 658 O O . PHE A 1 80 ? -2.528 4.997 1.608 1.00 92.25 80 PHE A O 1
ATOM 665 N N . ARG A 1 81 ? -1.041 5.859 0.169 1.00 94.50 81 ARG A N 1
ATOM 666 C CA . ARG A 1 81 ? -0.891 4.674 -0.683 1.00 94.50 81 ARG A CA 1
ATOM 667 C C . ARG A 1 81 ? -0.447 3.408 0.038 1.00 94.50 81 ARG A C 1
ATOM 669 O O . ARG A 1 81 ? -0.775 2.327 -0.435 1.00 94.50 81 ARG A O 1
ATOM 676 N N . TYR A 1 82 ? 0.265 3.517 1.161 1.00 97.50 82 TYR A N 1
ATOM 677 C CA . TYR A 1 82 ? 0.607 2.336 1.963 1.00 97.50 82 TYR A CA 1
ATOM 678 C C . TYR A 1 82 ? -0.647 1.724 2.599 1.00 97.50 82 TYR A C 1
ATOM 680 O O . TYR A 1 82 ? -0.835 0.511 2.581 1.00 97.50 82 TYR A O 1
ATOM 688 N N . TYR A 1 83 ? -1.554 2.569 3.090 1.00 97.44 83 TYR A N 1
ATOM 689 C CA . TYR A 1 83 ? -2.833 2.132 3.644 1.00 97.44 83 TYR A CA 1
ATOM 690 C C . TYR A 1 83 ? -3.760 1.599 2.548 1.00 97.44 83 TYR A C 1
ATOM 692 O O . TYR A 1 83 ? -4.353 0.535 2.700 1.00 97.44 83 TYR A O 1
ATOM 700 N N . GLU A 1 84 ? -3.858 2.314 1.425 1.00 97.19 84 GLU A N 1
ATOM 701 C CA . GLU A 1 84 ? -4.713 1.942 0.292 1.00 97.19 84 GLU A CA 1
ATOM 702 C C . GLU A 1 84 ? -4.265 0.631 -0.364 1.00 97.19 84 GLU A C 1
ATOM 704 O O . GLU A 1 84 ? -5.089 -0.253 -0.604 1.00 97.19 84 GLU A O 1
ATOM 709 N N . GLY A 1 85 ? -2.960 0.480 -0.618 1.00 97.62 85 GLY A N 1
ATOM 710 C CA . GLY A 1 85 ? -2.380 -0.729 -1.196 1.00 97.62 85 GLY A CA 1
ATOM 711 C C . GLY A 1 85 ? -2.555 -1.944 -0.286 1.00 97.62 85 GLY A C 1
ATOM 712 O O . GLY A 1 85 ? -2.940 -3.015 -0.769 1.00 97.62 85 GLY A O 1
ATOM 713 N N . ALA A 1 86 ? -2.355 -1.771 1.027 1.00 97.88 86 ALA A N 1
ATOM 714 C CA . ALA A 1 86 ? -2.578 -2.831 2.005 1.00 97.88 86 ALA A CA 1
ATOM 715 C C . ALA A 1 86 ? -4.064 -3.223 2.098 1.00 97.88 86 ALA A C 1
ATOM 717 O O . ALA A 1 86 ? -4.402 -4.402 1.990 1.00 97.88 86 ALA A O 1
ATOM 718 N N . ALA A 1 87 ? -4.967 -2.242 2.203 1.00 97.56 87 ALA A N 1
ATOM 719 C CA . ALA A 1 87 ? -6.411 -2.476 2.276 1.00 97.56 87 ALA A CA 1
ATOM 720 C C . ALA A 1 87 ? -6.973 -3.149 1.013 1.00 97.56 87 ALA A C 1
ATOM 722 O O . ALA A 1 87 ? -7.910 -3.943 1.092 1.00 97.56 87 ALA A O 1
ATOM 723 N N . ALA A 1 88 ? -6.389 -2.866 -0.154 1.00 97.62 88 ALA A N 1
ATOM 724 C CA . ALA A 1 88 ? -6.736 -3.525 -1.408 1.00 97.62 88 ALA A CA 1
ATOM 725 C C . ALA A 1 88 ? -6.179 -4.957 -1.533 1.00 97.62 88 ALA A C 1
ATOM 727 O O . ALA A 1 88 ? -6.514 -5.640 -2.499 1.00 97.62 88 ALA A O 1
ATOM 728 N N . GLY A 1 89 ? -5.354 -5.417 -0.584 1.00 97.19 89 GLY A N 1
ATOM 729 C CA . GLY A 1 89 ? -4.730 -6.743 -0.617 1.00 97.19 89 GLY A CA 1
ATOM 730 C C . GLY A 1 89 ? -3.639 -6.876 -1.673 1.00 97.19 89 GLY A C 1
ATOM 731 O O . GLY A 1 89 ? -3.349 -7.976 -2.132 1.00 97.19 89 GLY A O 1
ATOM 732 N N . THR A 1 90 ? -3.044 -5.769 -2.104 1.00 98.44 90 THR A N 1
ATOM 733 C CA . THR A 1 90 ? -1.966 -5.812 -3.095 1.00 98.44 90 THR A CA 1
ATOM 734 C C . THR A 1 90 ? -0.638 -6.171 -2.432 1.00 98.44 90 THR A C 1
ATOM 736 O O . THR A 1 90 ? -0.428 -5.892 -1.249 1.00 98.44 90 THR A O 1
ATOM 739 N N . VAL A 1 91 ? 0.289 -6.754 -3.193 1.00 98.56 91 VAL A N 1
ATOM 740 C CA . VAL A 1 91 ? 1.702 -6.776 -2.798 1.00 98.56 91 VAL A CA 1
ATOM 741 C C . VAL A 1 91 ? 2.284 -5.409 -3.138 1.00 98.56 91 VAL A C 1
ATOM 743 O O . VAL A 1 91 ? 2.383 -5.038 -4.313 1.00 98.56 91 VAL A O 1
ATOM 746 N N . MET A 1 92 ? 2.618 -4.630 -2.113 1.00 98.56 92 MET A N 1
ATOM 747 C CA . MET A 1 92 ? 3.177 -3.298 -2.315 1.00 98.56 92 MET A CA 1
ATOM 748 C C . MET A 1 92 ? 4.658 -3.411 -2.663 1.00 98.56 92 MET A C 1
ATOM 750 O O . MET A 1 92 ? 5.403 -4.117 -1.987 1.00 98.56 92 MET A O 1
ATOM 754 N N . ILE A 1 93 ? 5.086 -2.720 -3.716 1.00 98.19 93 ILE A N 1
ATOM 755 C CA . ILE A 1 93 ? 6.471 -2.730 -4.198 1.00 98.19 93 ILE A CA 1
ATOM 756 C C . ILE A 1 93 ? 6.965 -1.289 -4.251 1.00 98.19 93 ILE A C 1
ATOM 758 O O . ILE A 1 93 ? 6.290 -0.419 -4.805 1.00 98.19 93 ILE A O 1
ATOM 762 N N . GLY A 1 94 ? 8.126 -1.006 -3.669 1.00 97.19 94 GLY A N 1
ATOM 763 C CA . GLY A 1 94 ? 8.605 0.367 -3.601 1.00 97.19 94 GLY A CA 1
ATOM 764 C C . GLY A 1 94 ? 9.673 0.591 -2.553 1.00 97.19 94 GLY A C 1
ATOM 765 O O . GLY A 1 94 ? 10.593 -0.198 -2.413 1.00 97.19 94 GLY A O 1
ATOM 766 N N . GLN A 1 95 ? 9.549 1.676 -1.801 1.00 95.69 95 GLN A N 1
ATOM 767 C CA . GLN A 1 95 ? 10.422 1.954 -0.665 1.00 95.69 95 GLN A CA 1
ATOM 768 C C . GLN A 1 95 ? 9.598 1.977 0.619 1.00 95.69 95 GLN A C 1
ATOM 770 O O . GLN A 1 95 ? 8.579 2.671 0.646 1.00 95.69 95 GLN A O 1
ATOM 775 N N . PRO A 1 96 ? 9.998 1.268 1.683 1.00 94.50 96 PRO A N 1
ATOM 776 C CA . PRO A 1 96 ? 9.424 1.506 2.999 1.00 94.50 96 PRO A CA 1
ATOM 777 C C . PRO A 1 96 ? 9.858 2.899 3.503 1.00 94.50 96 PRO A C 1
ATOM 779 O O . PRO A 1 96 ? 11.028 3.263 3.348 1.00 94.50 96 PRO A O 1
ATOM 782 N N . PRO A 1 97 ? 8.954 3.703 4.089 1.00 94.19 97 PRO A N 1
ATOM 783 C CA . PRO A 1 97 ? 9.327 4.918 4.803 1.00 94.19 97 PRO A CA 1
ATOM 784 C C . PRO A 1 97 ? 10.290 4.588 5.949 1.00 94.19 97 PRO A C 1
ATOM 786 O O . PRO A 1 97 ? 10.009 3.729 6.781 1.00 94.19 97 PRO A O 1
ATOM 789 N N . SER A 1 98 ? 11.432 5.273 5.993 1.00 91.69 98 SER A N 1
ATOM 790 C CA . SER A 1 98 ? 12.434 5.116 7.051 1.00 91.69 98 SER A CA 1
ATOM 791 C C . SER A 1 98 ? 12.079 5.968 8.274 1.00 91.69 98 SER A C 1
ATOM 793 O O . SER A 1 98 ? 12.749 6.962 8.554 1.00 91.69 98 SER A O 1
ATOM 795 N N . CYS A 1 99 ? 11.007 5.608 8.980 1.00 92.38 99 CYS A N 1
ATOM 796 C CA . CYS A 1 99 ? 10.600 6.256 10.227 1.00 92.38 99 CYS A CA 1
ATOM 797 C C . CYS A 1 99 ? 9.930 5.270 11.196 1.00 92.38 99 CYS A C 1
ATOM 799 O O . CYS A 1 99 ? 9.287 4.309 10.772 1.00 92.38 99 CYS A O 1
ATOM 801 N N . ASP A 1 100 ? 10.048 5.535 12.500 1.00 93.81 100 ASP A N 1
ATOM 802 C CA . ASP A 1 100 ? 9.501 4.668 13.557 1.00 93.81 100 ASP A CA 1
ATOM 803 C C . ASP A 1 100 ? 7.986 4.499 13.429 1.00 93.81 100 ASP A C 1
ATOM 805 O O . ASP A 1 100 ? 7.469 3.386 13.517 1.00 93.81 100 ASP A O 1
ATOM 809 N N . ALA A 1 101 ? 7.287 5.584 13.081 1.00 93.81 101 ALA A N 1
ATOM 810 C CA . ALA A 1 101 ? 5.847 5.575 12.848 1.00 93.81 101 ALA A CA 1
ATOM 811 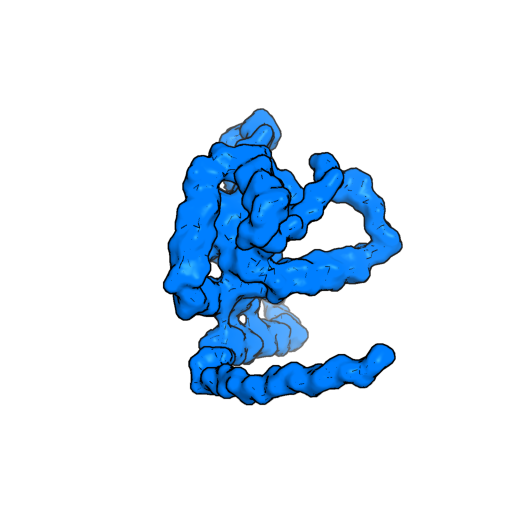C C . ALA A 1 101 ? 5.421 4.537 11.794 1.00 93.81 101 ALA A C 1
ATOM 813 O O . ALA A 1 101 ? 4.335 3.962 11.901 1.00 93.81 101 ALA A O 1
ATOM 814 N N . PHE A 1 102 ? 6.252 4.272 10.776 1.00 96.25 102 PHE A N 1
ATOM 815 C CA . PHE A 1 102 ? 5.943 3.252 9.775 1.00 96.25 102 PHE A CA 1
ATOM 816 C C . PHE A 1 102 ? 6.052 1.851 10.367 1.00 96.25 102 PHE A C 1
ATOM 818 O O . PH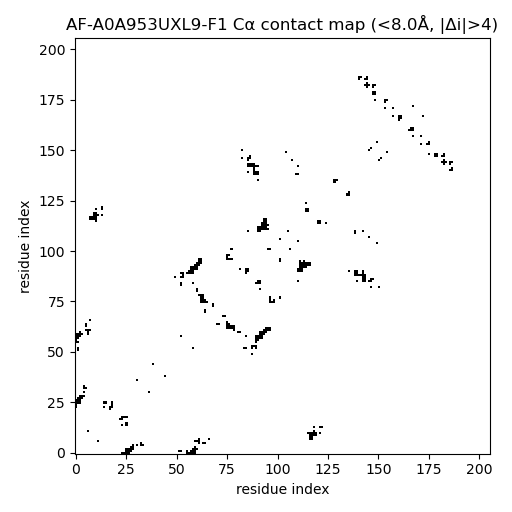E A 1 102 ? 5.135 1.054 10.190 1.00 96.25 102 PHE A O 1
ATOM 825 N N . THR A 1 103 ? 7.113 1.574 11.124 1.00 94.56 103 THR A N 1
ATOM 826 C CA . THR A 1 103 ? 7.312 0.290 11.812 1.00 94.56 103 THR A CA 1
ATOM 827 C C . THR A 1 103 ? 6.205 0.013 12.832 1.00 94.56 103 THR A C 1
ATOM 829 O O . THR A 1 103 ? 5.722 -1.112 12.929 1.00 94.56 103 THR A O 1
ATOM 832 N N . GLU A 1 104 ? 5.756 1.034 13.561 1.00 95.00 104 GLU A N 1
ATOM 833 C CA . GLU A 1 104 ? 4.656 0.921 14.528 1.00 95.00 104 GLU A CA 1
ATOM 834 C C . GLU A 1 104 ? 3.303 0.681 13.852 1.00 95.00 104 GLU A C 1
ATOM 836 O O . GLU A 1 104 ? 2.483 -0.111 14.327 1.00 95.00 104 GLU A O 1
ATOM 841 N N . THR A 1 105 ? 3.058 1.369 12.735 1.00 94.88 105 THR A N 1
ATOM 842 C CA . THR A 1 105 ? 1.771 1.314 12.034 1.00 94.88 105 THR A CA 1
ATOM 843 C C . THR A 1 105 ? 1.658 0.067 11.158 1.00 94.88 105 THR A C 1
ATOM 845 O O . THR A 1 105 ? 0.580 -0.520 11.071 1.00 94.88 105 THR A O 1
ATOM 848 N N . PHE A 1 106 ? 2.770 -0.388 10.581 1.00 97.44 106 PHE A N 1
ATOM 849 C CA . PHE A 1 106 ? 2.867 -1.555 9.708 1.00 97.44 106 PHE A CA 1
ATOM 850 C C . PHE A 1 106 ? 3.845 -2.614 10.264 1.00 97.44 106 PHE A C 1
ATOM 852 O O . PHE A 1 106 ? 4.849 -2.925 9.622 1.00 97.44 106 PHE A O 1
ATOM 859 N N . PRO A 1 107 ? 3.578 -3.206 11.446 1.00 96.75 107 PRO A N 1
ATOM 860 C CA . PRO A 1 107 ? 4.541 -4.053 12.161 1.00 96.75 107 PRO A CA 1
ATOM 861 C C . PRO A 1 107 ? 4.699 -5.471 11.587 1.00 96.75 107 PRO A C 1
ATOM 863 O O . PRO A 1 107 ? 5.362 -6.314 12.192 1.00 96.75 107 PRO A O 1
ATOM 866 N N . TRP A 1 108 ? 4.048 -5.786 10.467 1.00 96.75 108 TRP A N 1
ATOM 867 C CA . TRP A 1 108 ? 4.050 -7.128 9.891 1.00 96.75 108 TRP A CA 1
ATOM 868 C C . TRP A 1 108 ? 5.059 -7.257 8.739 1.00 96.75 108 TRP A C 1
ATOM 870 O O . TRP A 1 108 ? 5.341 -6.284 8.037 1.00 96.75 108 TRP A O 1
ATOM 880 N N . PRO A 1 109 ? 5.612 -8.463 8.512 1.00 96.12 109 PRO A N 1
ATOM 881 C CA . PRO A 1 109 ? 6.632 -8.668 7.493 1.00 96.12 109 PRO A CA 1
ATOM 882 C C . PRO A 1 109 ? 6.059 -8.548 6.081 1.00 96.12 109 PRO A C 1
ATOM 884 O O . PRO A 1 109 ? 4.877 -8.823 5.846 1.00 96.12 109 PRO A O 1
ATOM 887 N N . ASP A 1 110 ? 6.942 -8.206 5.141 1.00 96.50 110 ASP A N 1
ATOM 888 C CA . ASP A 1 110 ? 6.641 -8.063 3.712 1.00 96.50 110 ASP A CA 1
ATOM 889 C C . ASP A 1 110 ? 5.532 -7.043 3.404 1.00 96.50 110 ASP A C 1
ATOM 891 O O . ASP A 1 110 ? 4.890 -7.124 2.356 1.00 96.50 110 ASP A O 1
ATOM 895 N N . VAL A 1 111 ? 5.301 -6.061 4.290 1.00 96.50 111 VAL A N 1
ATOM 896 C CA . VAL A 1 111 ? 4.356 -4.970 4.005 1.00 96.50 111 VAL A CA 1
ATOM 897 C C . VAL A 1 111 ? 4.713 -4.271 2.689 1.00 96.50 111 VAL A C 1
ATOM 899 O O . VAL A 1 111 ? 3.830 -3.994 1.882 1.00 96.50 111 VAL A O 1
ATOM 902 N N . VAL A 1 112 ? 6.007 -4.037 2.449 1.00 98.19 112 VAL A N 1
ATOM 903 C CA . VAL A 1 112 ? 6.550 -3.464 1.215 1.00 98.19 112 VAL A CA 1
ATOM 904 C C . VAL A 1 112 ? 7.731 -4.313 0.766 1.00 98.19 112 VAL A C 1
ATOM 906 O O . VAL A 1 112 ? 8.672 -4.516 1.531 1.00 98.19 112 VAL A O 1
ATOM 909 N N . ILE A 1 113 ? 7.707 -4.762 -0.487 1.00 98.44 113 ILE A N 1
ATOM 910 C CA . ILE A 1 113 ? 8.854 -5.393 -1.136 1.00 98.44 113 ILE A CA 1
ATOM 911 C C . ILE A 1 113 ? 9.755 -4.283 -1.696 1.00 98.44 113 ILE A C 1
ATOM 913 O O . ILE A 1 113 ? 9.308 -3.520 -2.564 1.00 98.44 113 ILE A O 1
ATOM 917 N N . PRO A 1 114 ? 10.989 -4.132 -1.185 1.00 97.81 114 PRO A N 1
ATOM 918 C CA . PRO A 1 114 ? 11.838 -3.012 -1.547 1.00 97.81 114 PRO A CA 1
ATOM 919 C C . PRO A 1 114 ? 12.358 -3.129 -2.986 1.00 97.81 114 PRO A C 1
ATOM 921 O O . PRO A 1 114 ? 12.765 -4.205 -3.415 1.00 97.81 114 PRO A O 1
ATOM 924 N N . ILE A 1 115 ? 12.387 -2.002 -3.698 1.00 97.69 115 ILE A N 1
ATOM 925 C CA . ILE A 1 115 ? 13.074 -1.818 -4.985 1.00 97.69 115 ILE A CA 1
ATOM 926 C C . ILE A 1 115 ? 13.863 -0.509 -4.976 1.00 97.69 115 ILE A C 1
ATOM 928 O O . ILE A 1 115 ? 13.548 0.436 -4.239 1.00 97.69 115 ILE A O 1
ATOM 932 N N . ARG A 1 116 ? 14.893 -0.428 -5.816 1.00 96.75 116 ARG A N 1
ATOM 933 C CA . ARG A 1 116 ? 15.725 0.770 -5.941 1.00 96.75 116 ARG A CA 1
ATOM 934 C C . ARG A 1 116 ? 14.961 1.918 -6.616 1.00 96.75 116 ARG A C 1
ATOM 936 O O . ARG A 1 116 ? 14.207 1.686 -7.562 1.00 96.75 116 ARG A O 1
ATOM 943 N N . PRO A 1 117 ? 15.175 3.181 -6.191 1.00 94.31 117 PRO A N 1
ATOM 944 C CA . PRO A 1 117 ? 14.483 4.338 -6.776 1.00 94.31 117 PRO A CA 1
ATOM 945 C C . PRO A 1 117 ? 14.801 4.573 -8.261 1.00 94.31 117 PRO A C 1
ATOM 947 O O . PRO A 1 117 ? 13.977 5.116 -8.999 1.00 94.31 117 PRO A O 1
ATOM 950 N N . ASP A 1 118 ? 15.969 4.136 -8.732 1.00 96.25 118 ASP A N 1
ATOM 951 C CA . ASP A 1 118 ? 16.325 4.169 -10.155 1.00 96.25 118 ASP A CA 1
ATOM 952 C C . ASP A 1 118 ? 15.598 3.092 -10.988 1.00 96.25 118 ASP A C 1
ATOM 954 O O . ASP A 1 118 ? 15.615 3.145 -12.221 1.00 96.25 118 ASP A O 1
ATOM 958 N N . GLY A 1 119 ? 14.919 2.146 -10.330 1.00 96.69 119 GLY A N 1
ATOM 959 C CA . GLY A 1 119 ? 14.218 1.025 -10.943 1.00 96.69 119 GLY A CA 1
ATOM 960 C C . GLY A 1 119 ? 15.144 -0.035 -11.535 1.00 96.69 119 GLY A C 1
ATOM 961 O O . GLY A 1 119 ? 14.688 -0.813 -12.371 1.00 96.69 119 GLY A O 1
ATOM 962 N N . ALA A 1 120 ? 16.431 -0.063 -11.175 1.00 97.06 120 ALA A N 1
ATOM 963 C CA . ALA A 1 120 ? 17.397 -0.989 -11.767 1.00 97.06 120 ALA A CA 1
ATOM 964 C C . ALA A 1 120 ? 17.033 -2.467 -11.546 1.00 97.06 120 ALA A C 1
ATOM 966 O O . ALA A 1 120 ? 17.301 -3.286 -12.417 1.00 97.06 120 ALA A O 1
ATOM 967 N N . ASP A 1 121 ? 16.395 -2.779 -10.421 1.00 98.12 121 ASP A N 1
ATOM 968 C CA . ASP A 1 121 ? 16.042 -4.124 -9.958 1.00 98.12 121 ASP A CA 1
ATOM 969 C C . ASP A 1 121 ? 14.544 -4.451 -10.089 1.00 98.12 121 ASP A C 1
ATOM 971 O O . ASP A 1 121 ? 14.124 -5.559 -9.760 1.00 98.12 121 ASP A O 1
ATOM 975 N N . VAL A 1 122 ? 13.715 -3.520 -10.583 1.00 98.06 122 VAL A N 1
ATOM 976 C CA . VAL A 1 122 ? 12.250 -3.684 -10.550 1.00 98.06 122 VAL A CA 1
ATOM 977 C C . VAL A 1 122 ? 11.779 -4.928 -11.303 1.00 98.06 122 VAL A C 1
ATOM 979 O O . VAL A 1 122 ? 10.887 -5.623 -10.829 1.00 98.06 122 VAL A O 1
ATOM 982 N N . MET A 1 123 ? 12.378 -5.242 -12.455 1.00 97.75 123 MET A N 1
ATOM 983 C CA . MET A 1 123 ? 11.965 -6.402 -13.253 1.00 97.75 123 MET A CA 1
ATOM 984 C C . MET A 1 123 ? 12.416 -7.722 -12.626 1.00 97.75 123 MET A C 1
ATOM 986 O O . MET A 1 123 ? 11.664 -8.692 -12.673 1.00 97.75 123 MET A O 1
ATOM 990 N N . ASP A 1 124 ? 13.587 -7.741 -11.990 1.00 98.31 124 ASP A N 1
ATOM 991 C CA . ASP A 1 124 ? 14.104 -8.927 -11.302 1.00 98.31 124 ASP A CA 1
ATOM 992 C C . ASP A 1 124 ? 13.254 -9.248 -10.068 1.00 98.31 124 ASP A C 1
ATOM 994 O O . ASP A 1 124 ? 12.885 -10.400 -9.839 1.00 98.31 124 ASP A O 1
ATOM 998 N N . VAL A 1 125 ? 12.858 -8.217 -9.313 1.00 98.38 125 VAL A N 1
ATOM 999 C CA . VAL A 1 125 ? 11.946 -8.365 -8.170 1.00 98.38 125 VAL A CA 1
ATOM 1000 C C . VAL A 1 125 ? 10.576 -8.877 -8.613 1.00 98.38 125 VAL A C 1
ATOM 1002 O O . VAL A 1 125 ? 10.026 -9.770 -7.970 1.00 98.38 125 VAL A O 1
ATOM 1005 N N . LEU A 1 126 ? 10.029 -8.372 -9.724 1.00 98.12 126 LEU A N 1
ATOM 1006 C CA . LEU A 1 126 ? 8.759 -8.876 -10.258 1.00 98.12 126 LEU A CA 1
ATOM 1007 C C . LEU A 1 126 ? 8.857 -10.331 -10.706 1.00 98.12 126 LEU A C 1
ATOM 1009 O O . LEU A 1 126 ? 7.985 -11.121 -10.358 1.00 98.12 126 LEU A O 1
ATOM 1013 N N . ALA A 1 127 ? 9.920 -10.695 -11.425 1.00 97.94 127 ALA A N 1
ATOM 1014 C CA . ALA A 1 127 ? 10.142 -12.071 -11.855 1.00 97.94 127 ALA A CA 1
ATOM 1015 C C . ALA A 1 127 ? 10.285 -13.024 -10.655 1.00 97.94 127 ALA A C 1
ATOM 1017 O O . ALA A 1 127 ? 9.700 -14.107 -10.655 1.00 97.94 127 ALA A O 1
ATOM 1018 N N . SER A 1 128 ? 11.000 -12.600 -9.606 1.00 98.19 128 SER A N 1
ATOM 1019 C CA . SER A 1 128 ? 11.120 -13.353 -8.353 1.00 98.19 128 SER A CA 1
ATOM 1020 C C . SER A 1 128 ? 9.753 -13.560 -7.695 1.00 98.19 128 SER A C 1
ATOM 1022 O O . SER A 1 128 ? 9.393 -14.697 -7.401 1.00 98.19 128 SER A O 1
ATOM 1024 N N . LEU A 1 129 ? 8.948 -12.504 -7.541 1.00 97.88 129 LEU A N 1
ATOM 1025 C CA . LEU A 1 129 ? 7.611 -12.611 -6.946 1.00 97.88 129 LEU A CA 1
ATOM 1026 C C . LEU A 1 129 ? 6.664 -13.474 -7.7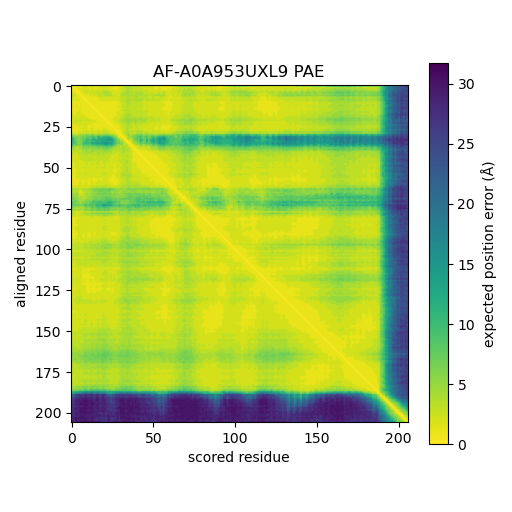89 1.00 97.88 129 LEU A C 1
ATOM 1028 O O . LEU A 1 129 ? 5.921 -14.288 -7.243 1.00 97.88 129 LEU A O 1
ATOM 1032 N N . ASP A 1 130 ? 6.704 -13.341 -9.115 1.00 96.69 130 ASP A N 1
ATOM 1033 C CA . ASP A 1 130 ? 5.870 -14.135 -10.022 1.00 96.69 130 ASP A CA 1
ATOM 1034 C C . ASP A 1 130 ? 6.249 -15.626 -10.014 1.00 96.69 130 ASP A C 1
ATOM 1036 O O . ASP A 1 130 ? 5.401 -16.469 -10.317 1.00 96.69 130 ASP A O 1
ATOM 1040 N N . SER A 1 131 ? 7.479 -15.964 -9.609 1.00 97.94 131 SER A N 1
ATOM 1041 C CA . SER A 1 131 ? 7.905 -17.349 -9.374 1.00 97.94 131 SER A CA 1
ATOM 1042 C C . SER A 1 131 ? 7.423 -17.937 -8.038 1.00 97.94 131 SER A C 1
ATOM 1044 O O . SER A 1 131 ? 7.469 -19.153 -7.858 1.00 97.94 131 SER A O 1
ATOM 1046 N N . GLU A 1 132 ? 6.898 -17.109 -7.126 1.00 97.56 132 GLU A N 1
ATOM 1047 C CA . GLU A 1 132 ? 6.436 -17.499 -5.786 1.00 97.56 132 GLU A CA 1
ATOM 1048 C C . GLU A 1 132 ? 4.942 -17.150 -5.559 1.00 97.56 132 GLU A C 1
ATOM 1050 O O . GLU A 1 132 ? 4.600 -16.343 -4.683 1.00 97.56 132 GLU A O 1
ATOM 1055 N N . PRO A 1 133 ? 3.997 -17.748 -6.312 1.00 96.50 133 PRO A N 1
ATOM 1056 C CA . PRO A 1 133 ? 2.579 -17.379 -6.247 1.00 96.50 133 PRO A CA 1
ATOM 1057 C C . PRO A 1 133 ? 1.956 -17.572 -4.854 1.00 96.50 133 PRO A C 1
ATOM 1059 O O . PRO A 1 133 ? 1.091 -16.791 -4.448 1.00 96.50 133 PRO A O 1
ATOM 1062 N N . GLU A 1 134 ? 2.411 -18.571 -4.094 1.00 97.00 134 GLU A N 1
ATOM 1063 C CA . GLU A 1 134 ? 1.964 -18.805 -2.717 1.00 97.00 134 GLU A CA 1
ATOM 1064 C C . GLU A 1 134 ? 2.412 -17.687 -1.770 1.00 97.00 134 GLU A C 1
ATOM 1066 O O . GLU A 1 134 ? 1.616 -17.217 -0.954 1.00 97.00 134 GLU A O 1
ATOM 1071 N N . ARG A 1 135 ? 3.650 -17.195 -1.928 1.00 97.00 135 ARG A N 1
ATOM 1072 C CA . ARG A 1 135 ? 4.179 -16.057 -1.166 1.00 97.00 135 ARG A CA 1
ATOM 1073 C C . ARG A 1 135 ? 3.400 -14.784 -1.482 1.00 97.00 135 ARG A C 1
ATOM 1075 O O . ARG A 1 135 ? 2.961 -14.099 -0.562 1.00 97.00 135 ARG A O 1
ATOM 1082 N N . VAL A 1 136 ? 3.158 -14.501 -2.763 1.00 97.88 136 VAL A N 1
ATOM 1083 C CA . VAL A 1 136 ? 2.341 -13.355 -3.205 1.00 97.88 136 VAL A CA 1
ATOM 1084 C C . VAL A 1 136 ? 0.936 -13.420 -2.602 1.00 97.88 136 VAL A C 1
ATOM 1086 O O . VAL A 1 136 ? 0.438 -12.424 -2.074 1.00 97.88 136 VAL A O 1
ATOM 1089 N N . SER A 1 137 ? 0.309 -14.598 -2.622 1.00 96.81 137 SER A N 1
ATOM 1090 C CA . SER A 1 137 ? -1.009 -14.814 -2.020 1.00 96.81 137 SER A CA 1
ATOM 1091 C C . SER A 1 137 ? -0.991 -14.621 -0.498 1.00 96.81 137 SER A C 1
ATOM 1093 O O . SER A 1 137 ? -1.885 -13.980 0.056 1.00 96.81 137 SER A O 1
ATOM 1095 N N . ALA A 1 138 ? 0.045 -15.109 0.188 1.00 97.06 138 ALA A N 1
ATOM 1096 C CA . ALA A 1 138 ? 0.201 -14.932 1.627 1.00 97.06 138 ALA A CA 1
ATOM 1097 C C . ALA A 1 138 ? 0.385 -13.457 2.022 1.00 97.06 138 ALA A C 1
ATOM 1099 O O . ALA A 1 138 ? -0.259 -13.006 2.971 1.00 97.06 138 ALA A O 1
ATOM 1100 N N . ILE A 1 139 ? 1.202 -12.697 1.283 1.00 98.00 139 ILE A N 1
ATOM 1101 C CA . ILE A 1 139 ? 1.384 -11.252 1.500 1.00 98.00 139 ILE A CA 1
ATOM 1102 C C . ILE A 1 139 ? 0.061 -10.517 1.280 1.00 98.00 139 ILE A C 1
ATOM 1104 O O . ILE A 1 139 ? -0.348 -9.727 2.126 1.00 98.00 139 ILE A O 1
ATOM 1108 N N . SER A 1 140 ? -0.635 -10.820 0.181 1.00 97.50 140 SER A N 1
ATOM 1109 C CA . SER A 1 140 ? -1.941 -10.242 -0.152 1.00 97.50 140 SER A CA 1
ATOM 1110 C C . SER A 1 140 ? -2.954 -10.417 0.988 1.00 97.50 140 SER A C 1
ATOM 1112 O O . SER A 1 140 ? -3.494 -9.429 1.492 1.00 97.50 140 SER A O 1
ATOM 1114 N N . ARG A 1 141 ? -3.137 -11.655 1.474 1.00 96.25 141 ARG A N 1
ATOM 1115 C CA . ARG A 1 141 ? -4.035 -11.962 2.602 1.00 96.25 141 ARG A CA 1
ATOM 1116 C C . ARG A 1 141 ? -3.621 -11.246 3.882 1.00 96.25 141 ARG A C 1
ATOM 1118 O O . ARG A 1 141 ? -4.469 -10.675 4.568 1.00 96.25 141 ARG A O 1
ATOM 1125 N N . ARG A 1 142 ? -2.320 -11.254 4.199 1.00 97.94 142 ARG A N 1
ATOM 1126 C CA . ARG A 1 142 ? -1.786 -10.578 5.386 1.00 97.94 142 ARG A CA 1
ATOM 1127 C C . ARG A 1 142 ? -2.093 -9.088 5.334 1.00 97.94 142 ARG A C 1
ATOM 1129 O O . ARG A 1 142 ? -2.699 -8.588 6.275 1.00 97.94 142 ARG A O 1
ATOM 1136 N N . ASN A 1 143 ? -1.776 -8.427 4.222 1.00 97.81 143 ASN A N 1
ATOM 1137 C CA . ASN A 1 143 ? -2.044 -7.008 4.005 1.00 97.81 143 ASN A CA 1
ATOM 1138 C C . ASN A 1 143 ? -3.528 -6.671 4.190 1.00 97.81 143 ASN A C 1
ATOM 1140 O O . ASN A 1 143 ? -3.845 -5.746 4.934 1.00 97.81 143 ASN A O 1
ATOM 1144 N N . THR A 1 144 ? -4.439 -7.455 3.603 1.00 97.06 144 THR A N 1
ATOM 1145 C CA . THR A 1 144 ? -5.882 -7.256 3.802 1.00 97.06 144 THR A CA 1
ATOM 1146 C C . THR A 1 144 ? -6.284 -7.427 5.265 1.00 97.06 144 THR A C 1
ATOM 1148 O O . THR A 1 144 ? -6.962 -6.560 5.815 1.00 97.06 144 THR A O 1
ATOM 1151 N N . SER A 1 145 ? -5.868 -8.520 5.912 1.00 97.94 145 SER A N 1
ATOM 1152 C CA . SER A 1 145 ? -6.265 -8.808 7.295 1.00 97.94 145 SER A CA 1
ATOM 1153 C C . SER A 1 145 ? -5.721 -7.775 8.286 1.00 97.94 145 SER A C 1
ATOM 1155 O O . SER A 1 145 ? -6.468 -7.276 9.122 1.00 97.94 145 SER A O 1
ATOM 1157 N N . GLU A 1 146 ? -4.454 -7.379 8.160 1.00 98.06 146 GLU A N 1
ATOM 1158 C CA . GLU A 1 146 ? -3.843 -6.391 9.049 1.00 98.06 146 GLU A CA 1
ATOM 1159 C C . GLU A 1 146 ? -4.419 -4.993 8.808 1.00 98.06 146 GLU A C 1
ATOM 1161 O O . GLU A 1 146 ? -4.709 -4.281 9.769 1.00 98.06 146 GLU A O 1
ATOM 1166 N N . ALA A 1 147 ? -4.701 -4.616 7.555 1.00 97.69 147 ALA A N 1
ATOM 1167 C CA . ALA A 1 147 ? -5.378 -3.355 7.263 1.00 97.69 147 ALA A CA 1
ATOM 1168 C C . ALA A 1 147 ? -6.780 -3.296 7.894 1.00 97.69 147 ALA A C 1
ATOM 1170 O O . ALA A 1 147 ? -7.140 -2.278 8.490 1.00 97.69 147 ALA A O 1
ATOM 1171 N N . LEU A 1 148 ? -7.551 -4.389 7.835 1.00 97.88 148 LEU A N 1
ATOM 1172 C CA . LEU A 1 148 ? -8.859 -4.484 8.494 1.00 97.88 148 LEU A CA 1
ATOM 1173 C C . LEU A 1 148 ? -8.757 -4.354 10.015 1.00 97.88 148 LEU A C 1
ATOM 1175 O O . LEU A 1 148 ? -9.640 -3.756 10.618 1.00 97.88 148 LEU A O 1
ATOM 1179 N N . LEU A 1 149 ? -7.699 -4.894 10.624 1.00 97.75 149 LEU A N 1
ATOM 1180 C CA . LEU A 1 149 ? -7.513 -4.923 12.077 1.00 97.75 149 LEU A CA 1
ATOM 1181 C C . LEU A 1 149 ? -6.849 -3.664 12.651 1.00 97.75 149 LEU A C 1
ATOM 1183 O O . LEU A 1 149 ? -6.837 -3.492 13.871 1.00 97.75 149 LEU A O 1
ATOM 1187 N N . ARG A 1 150 ? -6.266 -2.805 11.803 1.00 97.06 150 ARG A N 1
ATOM 1188 C CA . ARG A 1 150 ? -5.413 -1.687 12.254 1.00 97.06 150 ARG A CA 1
ATOM 1189 C C . ARG A 1 150 ? -5.711 -0.341 11.615 1.00 97.06 150 ARG A C 1
ATOM 1191 O O . ARG A 1 150 ? -5.342 0.685 12.190 1.00 97.06 150 ARG A O 1
ATOM 1198 N N . HIS A 1 151 ? -6.291 -0.319 10.418 1.00 97.12 151 HIS A N 1
ATOM 1199 C CA . HIS A 1 151 ? -6.344 0.888 9.581 1.00 97.12 151 HIS A CA 1
ATOM 1200 C C . HIS A 1 151 ? -7.755 1.351 9.235 1.00 97.12 151 HIS A C 1
ATOM 1202 O O . HIS A 1 151 ? -7.914 2.353 8.541 1.00 97.12 151 HIS A O 1
ATOM 1208 N N . ASP A 1 152 ? -8.786 0.684 9.752 1.00 97.19 152 ASP A N 1
ATOM 1209 C CA . ASP A 1 152 ? -10.128 1.252 9.729 1.00 97.19 152 ASP A CA 1
ATOM 1210 C C . ASP A 1 152 ? -10.227 2.451 10.688 1.00 97.19 152 ASP A C 1
ATOM 1212 O O . ASP A 1 152 ? -9.652 2.466 11.782 1.00 97.19 152 ASP A O 1
ATOM 1216 N N . TRP A 1 153 ? -11.000 3.461 10.289 1.00 96.62 153 TRP A N 1
ATOM 1217 C CA . TRP A 1 153 ? -11.233 4.661 11.091 1.00 96.62 153 TRP A CA 1
ATOM 1218 C C . TRP A 1 153 ? -11.811 4.366 12.474 1.00 96.62 153 TRP A C 1
ATOM 1220 O O . TRP A 1 153 ? -11.598 5.161 13.388 1.00 96.62 153 TRP A O 1
ATOM 1230 N N . VAL A 1 154 ? -12.509 3.239 12.658 1.00 98.06 154 VAL A N 1
ATOM 1231 C CA . VAL A 1 154 ? -13.072 2.860 13.958 1.00 98.06 154 VAL A CA 1
ATOM 1232 C C . VAL A 1 154 ? -12.008 2.810 15.054 1.00 98.06 154 VAL A C 1
ATOM 1234 O O . VAL A 1 154 ? -12.284 3.244 16.168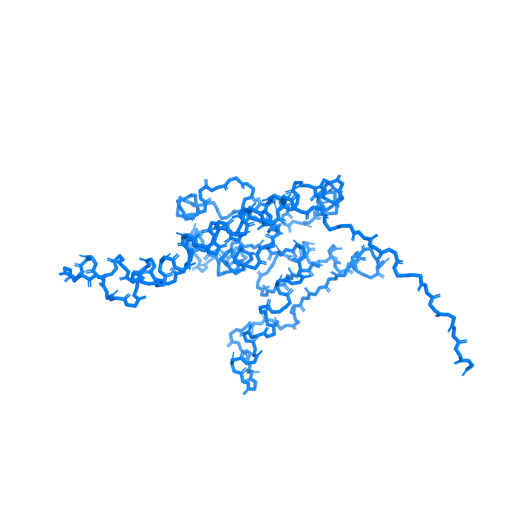 1.00 98.06 154 VAL A O 1
ATOM 1237 N N . TYR A 1 155 ? -10.787 2.362 14.747 1.00 97.31 155 TYR A N 1
ATOM 1238 C CA . TYR A 1 155 ? -9.712 2.273 15.737 1.00 97.31 155 TYR A CA 1
ATOM 1239 C C . TYR A 1 155 ? -9.248 3.663 16.173 1.00 97.31 155 TYR A C 1
ATOM 1241 O O . TYR A 1 155 ? -9.185 3.939 17.365 1.00 97.31 155 TYR A O 1
ATOM 1249 N N . ARG A 1 156 ? -9.055 4.582 15.220 1.00 95.88 156 ARG A N 1
ATOM 1250 C CA . ARG A 1 156 ? -8.683 5.975 15.520 1.00 95.88 156 ARG A CA 1
ATOM 1251 C C . ARG A 1 156 ? -9.788 6.718 16.263 1.00 95.88 156 ARG A C 1
ATOM 1253 O O . ARG A 1 156 ? -9.506 7.486 17.175 1.00 95.88 156 ARG A O 1
ATOM 1260 N N . TRP A 1 157 ? -11.051 6.458 15.927 1.00 97.62 157 TRP A N 1
ATOM 1261 C CA . TRP A 1 157 ? -12.176 7.012 16.680 1.00 97.62 157 TRP A CA 1
ATOM 1262 C C . TRP A 1 157 ? -12.236 6.482 18.109 1.00 97.62 157 TRP A C 1
ATOM 1264 O O . TRP A 1 157 ? -12.535 7.254 19.015 1.00 97.62 157 TRP A O 1
ATOM 1274 N N . LYS A 1 158 ? -11.930 5.200 18.335 1.00 97.38 158 LYS A N 1
ATOM 1275 C CA . LYS A 1 158 ? -11.830 4.649 19.693 1.00 97.38 158 LYS A CA 1
ATOM 1276 C C . LYS A 1 158 ? -10.720 5.327 20.496 1.00 97.38 158 LYS A C 1
ATOM 1278 O O . LYS A 1 158 ? -10.974 5.681 21.642 1.00 97.38 158 LYS A O 1
ATOM 1283 N N . ASP A 1 159 ? -9.559 5.576 19.890 1.00 96.44 159 ASP A N 1
ATOM 1284 C CA . ASP A 1 159 ? -8.457 6.298 20.541 1.00 96.44 159 ASP A CA 1
ATOM 1285 C C . ASP A 1 159 ? -8.887 7.725 20.939 1.00 96.44 159 ASP A C 1
ATOM 1287 O O . ASP A 1 159 ? -8.699 8.148 22.079 1.00 96.44 159 ASP A O 1
ATOM 1291 N N . VAL A 1 160 ? -9.548 8.454 20.029 1.00 97.88 160 VAL A N 1
ATOM 1292 C CA . VAL A 1 160 ? -10.090 9.800 20.307 1.00 97.88 160 VAL A CA 1
ATOM 1293 C C . VAL A 1 160 ? -11.124 9.769 21.435 1.00 97.88 160 VAL A C 1
ATOM 1295 O O . VAL A 1 160 ? -11.101 10.628 22.316 1.00 97.88 160 VAL A O 1
ATOM 1298 N N . PHE A 1 161 ? -12.020 8.780 21.437 1.00 97.75 161 PHE A N 1
ATOM 1299 C CA . PHE A 1 161 ? -13.029 8.612 22.486 1.00 97.75 161 PHE A CA 1
ATOM 1300 C C . PHE A 1 161 ? -12.381 8.349 23.844 1.00 97.75 161 PHE A C 1
ATOM 1302 O O . PHE A 1 161 ? -12.743 8.995 24.824 1.00 97.75 161 PHE A O 1
ATOM 1309 N N . GLN A 1 162 ? -11.373 7.478 23.887 1.00 97.44 162 GLN A N 1
ATOM 1310 C CA . GLN A 1 162 ? -10.619 7.193 25.100 1.00 97.44 162 GLN A CA 1
ATOM 1311 C C . GLN A 1 162 ? -9.954 8.457 25.663 1.00 97.44 162 GLN A C 1
ATOM 1313 O O . GLN A 1 162 ? -10.074 8.726 26.857 1.00 97.44 162 GLN A O 1
ATOM 1318 N N . VAL A 1 163 ? -9.304 9.263 24.815 1.00 97.88 163 VAL A N 1
ATOM 1319 C CA . VAL A 1 163 ? -8.698 10.544 25.228 1.00 97.88 163 VAL A CA 1
ATOM 1320 C C . VAL A 1 163 ? -9.753 11.518 25.760 1.00 97.88 163 VAL A C 1
ATOM 1322 O O . VAL A 1 163 ? -9.499 12.239 26.722 1.00 97.88 163 VAL A O 1
ATOM 1325 N N . ALA A 1 164 ? -10.949 11.519 25.170 1.00 97.62 164 ALA A N 1
ATOM 1326 C CA . ALA A 1 164 ? -12.070 12.344 25.609 1.00 97.62 164 ALA A CA 1
ATOM 1327 C C . ALA A 1 164 ? -12.805 11.800 26.855 1.00 97.62 164 ALA A C 1
ATOM 1329 O O . ALA A 1 164 ? -13.747 12.441 27.320 1.00 97.62 164 ALA A O 1
ATOM 1330 N N . GLY A 1 165 ? -12.416 10.635 27.391 1.00 98.06 165 GLY A N 1
ATOM 1331 C CA . GLY A 1 165 ? -13.116 9.979 28.503 1.00 98.06 165 GLY A CA 1
ATOM 1332 C C . GLY A 1 165 ? -14.511 9.464 28.131 1.00 98.06 165 GLY A C 1
ATOM 1333 O O . GLY A 1 165 ? -15.390 9.382 28.988 1.00 98.06 165 GLY A O 1
ATOM 1334 N N . LEU A 1 166 ? -14.733 9.165 26.850 1.00 98.19 166 LEU A N 1
ATOM 1335 C CA . LEU A 1 166 ? -15.994 8.668 26.310 1.00 98.19 166 LEU A CA 1
ATOM 1336 C C . LEU A 1 166 ? -15.911 7.168 26.030 1.00 98.19 166 LEU A C 1
ATOM 1338 O O . LEU A 1 166 ? -14.922 6.665 25.501 1.00 98.19 166 LEU A O 1
ATOM 1342 N N . GLU A 1 167 ? -17.006 6.466 26.303 1.00 97.81 167 GLU A N 1
ATOM 1343 C CA . GLU A 1 167 ? -17.147 5.063 25.925 1.00 97.81 167 GLU A CA 1
ATOM 1344 C C . GLU A 1 167 ? -17.442 4.916 24.423 1.00 97.81 167 GLU A C 1
ATOM 1346 O O . GLU A 1 167 ? -18.253 5.679 23.878 1.00 97.81 167 GLU A O 1
ATOM 1351 N N . PRO A 1 168 ? -16.849 3.923 23.730 1.00 97.50 168 PRO A N 1
ATOM 1352 C CA . PRO A 1 168 ? -17.163 3.642 22.335 1.00 97.50 168 PRO A CA 1
ATOM 1353 C C . PRO A 1 168 ? -18.663 3.425 22.103 1.00 97.50 168 PRO A C 1
ATOM 1355 O O . PRO A 1 168 ? -19.338 2.695 22.831 1.00 97.50 168 PRO A O 1
ATOM 1358 N N . SER A 1 169 ? -19.194 4.013 21.030 1.00 96.94 169 SER A N 1
ATOM 1359 C CA . SER A 1 169 ? -20.596 3.800 20.661 1.00 96.94 169 SER A CA 1
ATOM 1360 C C . SER A 1 169 ? -20.866 2.342 20.259 1.00 96.94 169 SER A C 1
ATOM 1362 O O . SER A 1 169 ? -19.980 1.630 19.780 1.00 96.94 169 SER A O 1
ATOM 1364 N N . ARG A 1 170 ? -22.132 1.907 20.345 1.00 97.69 170 ARG A N 1
ATOM 1365 C CA . ARG A 1 170 ? -22.550 0.570 19.875 1.00 97.69 170 ARG A CA 1
ATOM 1366 C C . ARG A 1 170 ? -22.162 0.311 18.413 1.00 97.69 170 ARG A C 1
ATOM 1368 O O . ARG A 1 170 ? -21.782 -0.806 18.077 1.00 97.69 170 ARG A O 1
ATOM 1375 N N . GLY A 1 171 ? -22.225 1.338 17.560 1.00 97.88 171 GLY A N 1
ATOM 1376 C CA . GLY A 1 171 ? -21.832 1.239 16.153 1.00 97.88 171 GLY A CA 1
ATOM 1377 C C . GLY A 1 171 ? -20.335 0.983 15.968 1.00 97.88 171 GLY A C 1
ATOM 1378 O O . GLY A 1 171 ? -19.955 0.190 15.112 1.00 97.88 171 GLY A O 1
ATOM 1379 N N . MET A 1 172 ? -19.488 1.584 16.808 1.00 98.12 172 MET A N 1
ATOM 1380 C CA . MET A 1 172 ? -18.039 1.351 16.781 1.00 98.12 172 MET A CA 1
ATOM 1381 C C . MET A 1 172 ? -17.700 -0.077 17.210 1.00 98.12 172 MET A C 1
ATOM 1383 O O . MET A 1 172 ? -16.937 -0.756 16.529 1.00 98.12 172 MET A O 1
ATOM 1387 N N . V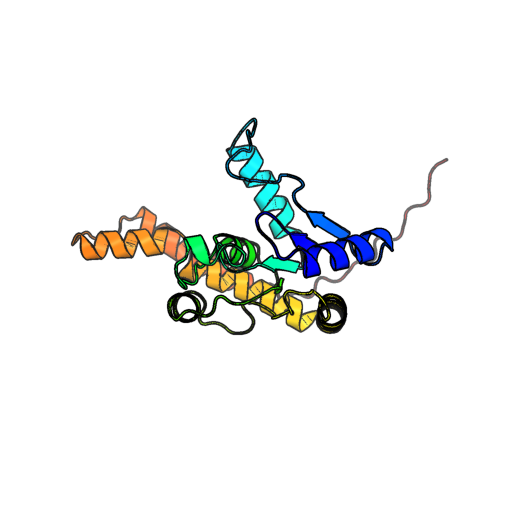AL A 1 173 ? -18.326 -0.563 18.285 1.00 98.12 173 VAL A N 1
ATOM 1388 C CA . VAL A 1 173 ? -18.144 -1.948 18.750 1.00 98.12 173 VAL A CA 1
ATOM 1389 C C . VAL A 1 173 ? -18.591 -2.947 17.677 1.00 98.12 173 VAL A C 1
ATOM 1391 O O . VAL A 1 173 ? -17.867 -3.892 17.366 1.00 98.12 173 VAL A O 1
ATOM 1394 N N . ALA A 1 174 ? -19.750 -2.712 17.053 1.00 98.38 174 ALA A N 1
ATOM 1395 C CA . ALA A 1 174 ? -20.253 -3.560 15.976 1.00 98.38 174 ALA A CA 1
ATOM 1396 C C . ALA A 1 174 ? -19.331 -3.550 14.744 1.00 98.38 174 ALA A C 1
ATOM 1398 O O . ALA A 1 174 ? -19.054 -4.607 14.176 1.00 98.38 174 ALA A O 1
ATOM 1399 N N . ARG A 1 175 ? -18.819 -2.375 14.350 1.00 98.25 175 ARG A N 1
ATOM 1400 C CA . ARG A 1 175 ? -17.881 -2.236 13.228 1.00 98.25 175 ARG A CA 1
ATOM 1401 C C . ARG A 1 175 ? -16.581 -2.984 13.489 1.00 98.25 175 ARG A C 1
ATOM 1403 O O . ARG A 1 175 ? -16.131 -3.723 12.621 1.00 98.25 175 ARG A O 1
ATOM 1410 N N . GLU A 1 176 ? -15.998 -2.836 14.672 1.00 98.44 176 GLU A N 1
ATOM 1411 C CA . GLU A 1 176 ? -14.783 -3.563 15.037 1.00 98.44 176 GLU A CA 1
ATOM 1412 C C . GLU A 1 176 ? -14.994 -5.082 14.992 1.00 98.44 176 GLU A C 1
ATOM 1414 O O . GLU A 1 176 ? -14.155 -5.801 14.452 1.00 98.44 176 GLU A O 1
ATOM 1419 N N . GLN A 1 177 ? -16.122 -5.579 15.511 1.00 98.38 177 GLN A N 1
ATOM 1420 C CA . GLN A 1 177 ? -16.426 -7.008 15.447 1.00 98.38 177 GLN A CA 1
ATOM 1421 C C . GLN A 1 177 ? -16.591 -7.489 14.001 1.00 98.38 177 GLN A C 1
ATOM 1423 O O . GLN A 1 177 ? -16.077 -8.545 13.638 1.00 98.38 177 GLN A O 1
ATOM 1428 N N . GLN A 1 178 ? -17.266 -6.702 13.159 1.00 98.50 178 GLN A N 1
ATOM 1429 C CA . GLN A 1 178 ? -17.389 -7.001 11.735 1.00 98.50 178 GLN A CA 1
ATOM 1430 C C . GLN A 1 178 ? -16.012 -7.096 11.067 1.00 98.50 178 GLN A C 1
ATOM 1432 O O . GLN A 1 178 ? -15.760 -8.045 10.330 1.00 98.50 178 GLN A O 1
ATOM 1437 N N . LEU A 1 179 ? -15.117 -6.141 11.328 1.00 98.44 179 LEU A N 1
ATOM 1438 C CA . LEU A 1 179 ? -13.768 -6.127 10.759 1.00 98.44 179 LEU A CA 1
ATOM 1439 C C . LEU A 1 179 ? -12.957 -7.350 11.182 1.00 98.44 179 LEU A C 1
ATOM 1441 O O . LEU A 1 179 ? -12.321 -7.963 10.330 1.00 98.44 179 LEU A O 1
ATOM 1445 N N . LYS A 1 180 ? -13.038 -7.748 12.459 1.00 98.38 180 LYS A N 1
ATOM 1446 C CA . LYS A 1 180 ? -12.410 -8.982 12.959 1.00 98.38 180 LYS A CA 1
ATOM 1447 C C . LYS A 1 180 ? -12.917 -10.207 12.202 1.00 98.38 180 LYS A C 1
ATOM 1449 O O . LYS A 1 180 ? -12.111 -10.985 11.710 1.00 98.38 180 LYS A O 1
ATOM 1454 N N . ASN A 1 181 ? -14.231 -10.329 12.019 1.00 97.88 181 ASN A N 1
ATOM 1455 C CA . ASN A 1 181 ? -14.815 -11.453 11.283 1.00 97.88 181 ASN A CA 1
ATOM 1456 C C . ASN A 1 181 ? -14.346 -11.486 9.816 1.00 97.88 181 ASN A C 1
ATOM 1458 O O . ASN A 1 181 ? -14.005 -12.544 9.298 1.00 97.88 181 ASN A O 1
ATOM 1462 N N . VAL A 1 182 ? -14.298 -10.332 9.140 1.00 96.88 182 VAL A N 1
ATOM 1463 C CA . VAL A 1 182 ? -13.821 -10.252 7.747 1.00 96.88 182 VAL A CA 1
ATOM 1464 C C . VAL A 1 182 ? -12.318 -10.537 7.653 1.00 96.88 182 VAL A C 1
ATOM 1466 O O . VAL A 1 182 ? -11.880 -11.159 6.688 1.00 96.88 182 VAL A O 1
ATOM 1469 N N . ALA A 1 183 ? -11.527 -10.115 8.642 1.00 97.25 183 ALA A N 1
ATOM 1470 C CA . ALA A 1 183 ? -10.095 -10.388 8.686 1.00 97.25 183 ALA A CA 1
ATOM 1471 C C . ALA A 1 183 ? -9.803 -11.889 8.825 1.00 97.25 183 ALA A C 1
ATOM 1473 O O . ALA A 1 183 ? -8.911 -12.385 8.138 1.00 97.25 183 ALA A O 1
ATOM 1474 N N . GLU A 1 184 ? -10.575 -12.612 9.641 1.00 96.06 184 GLU A N 1
ATOM 1475 C CA . GLU A 1 184 ? -10.473 -14.074 9.739 1.00 96.06 184 GLU A CA 1
ATOM 1476 C C . GLU A 1 184 ? -10.836 -14.751 8.411 1.00 96.06 184 GLU A C 1
ATOM 1478 O O . GLU A 1 184 ? -10.037 -15.520 7.882 1.00 96.06 184 GLU A O 1
ATOM 1483 N N . LEU A 1 185 ? -11.942 -14.357 7.768 1.00 93.50 185 LEU A N 1
ATOM 1484 C CA . LEU A 1 185 ? -12.301 -14.878 6.439 1.00 93.50 185 LEU A CA 1
ATOM 1485 C C . LEU A 1 185 ? -11.206 -14.625 5.386 1.00 93.50 185 LEU A C 1
ATOM 1487 O O . LEU A 1 185 ? -10.913 -15.490 4.560 1.00 93.50 185 LEU A O 1
ATOM 1491 N N . ALA A 1 186 ? -10.574 -13.448 5.415 1.00 90.50 186 ALA A N 1
ATOM 1492 C CA . ALA A 1 186 ? -9.475 -13.115 4.509 1.00 90.50 186 ALA A CA 1
ATOM 1493 C C . ALA A 1 186 ? -8.231 -13.995 4.737 1.00 90.50 186 ALA A C 1
ATOM 1495 O O . ALA A 1 186 ? -7.481 -14.252 3.792 1.00 90.50 186 ALA A O 1
ATOM 1496 N N . ARG A 1 187 ? -8.009 -14.472 5.968 1.00 89.75 187 ARG A N 1
ATOM 1497 C CA . ARG A 1 187 ? -6.943 -15.428 6.303 1.00 89.75 187 ARG A CA 1
ATOM 1498 C C . ARG A 1 187 ? -7.307 -16.853 5.866 1.00 89.75 187 A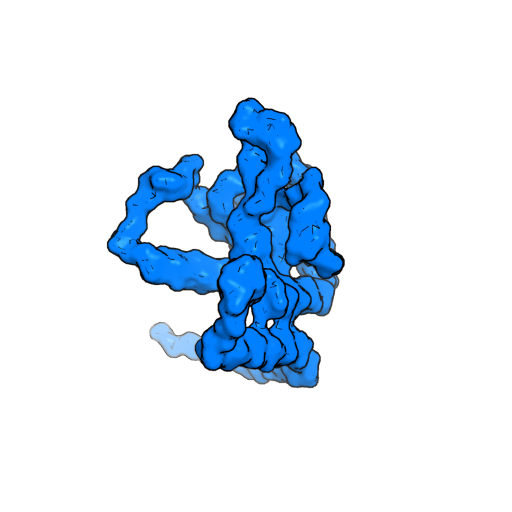RG A C 1
ATOM 1500 O O . ARG A 1 187 ? -6.433 -17.560 5.366 1.00 89.75 187 ARG A O 1
ATOM 1507 N N . GLU A 1 188 ? -8.576 -17.239 6.002 1.00 81.81 188 GLU A N 1
ATOM 1508 C CA . GLU A 1 188 ? -9.094 -18.601 5.790 1.00 81.81 188 GLU A CA 1
ATOM 1509 C C . GLU A 1 188 ? -9.396 -18.986 4.336 1.00 81.81 188 GLU A C 1
ATOM 1511 O O . GLU A 1 188 ? -9.414 -20.179 4.034 1.00 81.81 188 GLU A O 1
ATOM 1516 N N . ALA A 1 189 ? -9.579 -18.032 3.414 1.00 69.44 189 ALA A N 1
ATOM 1517 C CA . ALA A 1 189 ? -9.897 -18.277 1.993 1.00 69.44 189 ALA A CA 1
ATOM 1518 C C . ALA A 1 189 ? -8.846 -19.110 1.198 1.00 69.44 189 ALA A C 1
ATOM 1520 O O . ALA A 1 189 ? -8.870 -19.154 -0.029 1.00 69.44 189 ALA A O 1
ATOM 1521 N N . ALA A 1 190 ? -7.908 -19.760 1.889 1.00 49.59 190 ALA A N 1
ATOM 1522 C CA . ALA A 1 190 ? -6.888 -20.675 1.397 1.00 49.59 190 ALA A CA 1
ATOM 1523 C C . ALA A 1 190 ? -7.180 -22.169 1.677 1.00 49.59 190 ALA A C 1
ATOM 1525 O O . ALA A 1 190 ? -6.356 -23.001 1.307 1.00 49.59 190 ALA A O 1
ATOM 1526 N N . GLY A 1 191 ? -8.293 -22.523 2.335 1.00 44.62 191 GLY A N 1
ATOM 1527 C CA . GLY A 1 191 ? -8.651 -23.926 2.611 1.00 44.62 191 GLY A CA 1
ATOM 1528 C C . GLY A 1 191 ? -9.278 -24.671 1.427 1.00 44.62 191 GLY A C 1
ATOM 1529 O O . GLY A 1 191 ? -9.022 -25.858 1.243 1.00 44.62 191 GLY A O 1
ATOM 1530 N N . ASP A 1 192 ? -10.029 -23.964 0.583 1.00 38.53 192 ASP A N 1
ATOM 1531 C CA . ASP A 1 192 ? -10.707 -24.557 -0.566 1.00 38.53 192 ASP A CA 1
ATOM 1532 C C . ASP A 1 192 ? -9.966 -24.186 -1.847 1.00 38.53 192 ASP A C 1
ATOM 1534 O O . ASP A 1 192 ? -10.104 -23.095 -2.407 1.00 38.53 192 ASP A O 1
ATOM 1538 N N . GLY A 1 193 ? -9.138 -25.123 -2.308 1.00 36.47 193 GLY A N 1
ATOM 1539 C CA . GLY A 1 193 ? -8.582 -25.090 -3.648 1.00 36.47 193 GLY A CA 1
ATOM 1540 C C . GLY A 1 193 ? -9.718 -24.954 -4.654 1.00 36.47 193 GLY A C 1
ATOM 1541 O O . GLY A 1 193 ? -10.486 -25.890 -4.863 1.00 36.47 193 GLY A O 1
ATOM 1542 N N . PHE A 1 194 ? -9.818 -23.787 -5.288 1.00 35.75 194 PHE A N 1
ATOM 1543 C CA . PHE A 1 194 ? -10.645 -23.603 -6.471 1.00 35.75 194 PHE A CA 1
ATOM 1544 C C . PHE A 1 194 ? -10.156 -24.581 -7.542 1.00 35.75 194 PHE A C 1
ATOM 1546 O O . PHE A 1 194 ? -9.185 -24.322 -8.260 1.00 35.75 194 PHE A O 1
ATOM 1553 N N . GLY A 1 195 ? -10.840 -25.722 -7.631 1.00 32.94 195 GLY A N 1
ATOM 1554 C CA . GLY A 1 195 ? -10.826 -26.582 -8.795 1.00 32.94 195 GLY A CA 1
ATOM 1555 C C . GLY A 1 195 ? -11.160 -25.716 -9.998 1.00 32.94 195 GLY A C 1
ATOM 1556 O O . GLY A 1 195 ? -12.278 -25.229 -10.147 1.00 32.94 195 GLY A O 1
ATOM 1557 N N . ARG A 1 196 ? -10.158 -25.470 -10.840 1.00 35.81 196 ARG A N 1
ATOM 1558 C CA . ARG A 1 196 ? -10.386 -24.962 -12.185 1.00 35.81 196 ARG A CA 1
ATOM 1559 C C . ARG A 1 196 ? -11.110 -26.064 -12.949 1.00 35.81 196 ARG A C 1
ATOM 1561 O O . ARG A 1 196 ? -10.463 -26.912 -13.557 1.00 35.81 196 ARG A O 1
ATOM 1568 N N . GLU A 1 197 ? -12.438 -26.057 -12.917 1.00 34.62 197 GLU A N 1
ATOM 1569 C CA . GLU A 1 197 ? -13.203 -26.674 -13.992 1.00 34.62 197 GLU A CA 1
ATOM 1570 C C . GLU A 1 197 ? -12.806 -25.965 -15.288 1.00 34.62 197 GLU A C 1
ATOM 1572 O O . GLU A 1 197 ? -12.962 -24.753 -15.458 1.00 34.62 197 GLU A O 1
ATOM 1577 N N . GLN A 1 198 ? -12.178 -26.738 -16.170 1.00 34.78 198 GLN A N 1
ATOM 1578 C CA . GLN A 1 198 ? -11.864 -26.349 -17.530 1.00 34.78 198 GLN A CA 1
ATOM 1579 C C . GLN A 1 198 ? -13.180 -26.070 -18.259 1.00 34.78 198 GLN A C 1
ATOM 1581 O O . GLN A 1 198 ? -13.848 -26.986 -18.730 1.00 34.78 198 GLN A O 1
ATOM 1586 N N . LEU A 1 199 ? -13.543 -24.797 -18.381 1.00 37.59 199 LEU A N 1
ATOM 1587 C CA . LEU A 1 199 ? -14.479 -24.369 -19.411 1.00 37.59 199 LEU A CA 1
ATOM 1588 C C . LEU A 1 199 ? -13.765 -24.513 -20.758 1.00 37.59 199 LEU A C 1
ATOM 1590 O O . LEU A 1 199 ? -12.918 -23.697 -21.124 1.00 37.59 199 LEU A O 1
ATOM 1594 N N . ALA A 1 200 ? -14.068 -25.609 -21.454 1.00 36.12 200 ALA A N 1
ATOM 1595 C CA . ALA A 1 200 ? -13.670 -25.821 -22.836 1.00 36.12 200 ALA A CA 1
ATOM 1596 C C . ALA A 1 200 ? -14.214 -24.676 -23.715 1.00 36.12 200 ALA A C 1
ATOM 1598 O O . ALA A 1 200 ? -15.352 -24.242 -23.512 1.00 36.12 200 ALA A O 1
ATOM 1599 N N . PRO A 1 201 ? -13.438 -24.172 -24.688 1.00 39.09 201 PRO A N 1
ATOM 1600 C CA . PRO A 1 201 ? -13.925 -23.153 -25.602 1.00 39.09 201 PRO A CA 1
ATOM 1601 C C . PRO A 1 201 ? -14.998 -23.761 -26.508 1.00 39.09 201 PRO A C 1
ATOM 1603 O O . PRO A 1 201 ? -14.731 -24.672 -27.289 1.00 39.09 201 PRO A O 1
ATOM 1606 N N . THR A 1 202 ? -16.220 -23.248 -26.399 1.00 45.31 202 THR A N 1
ATOM 1607 C CA . THR A 1 202 ? -17.264 -23.443 -27.405 1.00 45.31 202 THR A CA 1
ATOM 1608 C C . THR A 1 202 ? -16.822 -22.784 -28.708 1.00 45.31 202 THR A C 1
ATOM 1610 O O . THR A 1 202 ? -16.419 -21.619 -28.707 1.00 45.31 202 THR A O 1
ATOM 1613 N N . GLU A 1 203 ? -16.876 -23.552 -29.794 1.00 38.75 203 GLU A N 1
ATOM 1614 C CA . GLU A 1 203 ? -16.532 -23.137 -31.153 1.00 38.75 203 GLU A CA 1
ATOM 1615 C C . GLU A 1 203 ? -17.259 -21.853 -31.594 1.00 38.75 203 GLU A C 1
ATOM 1617 O O . GLU A 1 203 ? -18.387 -21.592 -31.162 1.00 38.75 203 GLU A O 1
ATOM 1622 N N . PRO A 1 204 ? -16.643 -21.049 -32.479 1.00 48.16 204 PRO A N 1
ATOM 1623 C CA . PRO A 1 204 ? -17.283 -19.868 -33.029 1.00 48.16 204 PRO A CA 1
ATOM 1624 C C . PRO A 1 204 ? -18.391 -20.270 -34.008 1.00 48.16 204 PRO A C 1
ATOM 1626 O O . PRO A 1 204 ? -18.162 -21.001 -34.971 1.00 48.16 204 PRO A O 1
ATOM 1629 N N . VAL A 1 205 ? -19.594 -19.742 -33.786 1.00 52.75 205 VAL A N 1
ATOM 1630 C CA . VAL A 1 205 ? -20.636 -19.689 -34.814 1.00 52.75 205 VAL A CA 1
ATOM 1631 C C . VAL A 1 205 ? -20.340 -18.469 -35.688 1.00 52.75 205 VAL A C 1
ATOM 1633 O O . VAL A 1 205 ? -20.438 -17.350 -35.195 1.00 52.75 205 VAL A O 1
ATOM 1636 N N . PHE A 1 206 ? -19.916 -18.764 -36.922 1.00 54.66 206 PHE A N 1
ATOM 1637 C CA . PHE A 1 206 ? -19.773 -17.948 -38.144 1.00 54.66 206 PHE A CA 1
ATOM 1638 C C . PHE A 1 206 ? -19.701 -16.417 -38.032 1.00 54.66 206 PHE A C 1
ATOM 1640 O O . PHE A 1 206 ? -20.722 -15.782 -37.689 1.00 54.66 206 PHE A O 1
#

Solvent-accessible surface area (backbone atoms only — not comparable to full-atom values): 11813 Å² total; per-residue (Å²): 58,37,39,68,70,85,70,51,65,36,35,49,53,49,52,52,52,36,33,76,70,65,77,47,66,72,49,67,67,90,65,97,49,74,91,76,61,85,70,96,44,71,65,62,50,51,51,52,51,52,55,53,43,54,71,18,66,33,27,54,42,47,38,36,62,73,91,38,55,84,81,44,74,75,58,66,35,83,35,71,57,62,58,52,31,21,54,36,29,13,40,26,36,22,46,72,51,87,41,69,69,46,51,71,74,53,73,56,86,71,64,51,44,74,46,52,65,66,22,84,46,46,67,60,54,48,54,54,46,69,74,34,60,66,58,52,50,50,40,12,30,48,27,28,23,51,27,45,73,69,64,44,66,58,56,59,50,45,54,54,28,52,77,70,74,42,80,74,50,72,68,48,57,51,48,53,53,50,29,52,55,52,23,50,50,47,63,53,72,74,75,67,78,79,76,77,75,79,79,73,84,78,78,86,83,129

Secondary structure (DSSP, 8-state):
-EE-SS--HHHHHHHHHHHHTTSS--EE---S-GGGPPPS-HHHHHHHHHHHHHT-SEEEE--BTTT-HHHHTT--B--HHHHHHHHTT-EEEE----SHHHHHHS-STTSEEE--TT-TTHHHHHHHHHT-HHHHHHHHHHHHHHHHHHSSHHHHHHHHHHHTTPPPPHHHHHHHHHHHHHHHHHHHTTSS-------PPPPP--

Radius of gyration: 19.55 Å; Cα contacts (8 Å, |Δi|>4): 238; chains: 1; bounding box: 40×48×67 Å